Protein AF-0000000083735424 (afdb_homodimer)

Structure (mmCIF, N/CA/C/O backbone):
data_AF-0000000083735424-model_v1
#
loop_
_entity.id
_entity.type
_entity.pdbx_description
1 polymer 'Uncharacterized protein'
#
loop_
_atom_site.group_PDB
_atom_site.id
_atom_site.type_symbol
_atom_site.label_atom_id
_atom_site.label_alt_id
_atom_site.label_comp_id
_atom_site.label_asym_id
_atom_site.label_entity_id
_atom_site.label_seq_id
_atom_site.pdbx_PDB_ins_code
_atom_site.Cartn_x
_atom_site.Cartn_y
_atom_site.Cartn_z
_atom_site.occupancy
_atom_site.B_iso_or_equiv
_atom_site.auth_seq_id
_atom_site.auth_comp_id
_atom_site.auth_asym_id
_atom_site.auth_atom_id
_atom_site.pdbx_PDB_model_num
ATOM 1 N N . MET A 1 1 ? 23.219 -10.977 -14.602 1 50.59 1 MET A N 1
ATOM 2 C CA . MET A 1 1 ? 22.703 -10.836 -15.961 1 50.59 1 MET A CA 1
ATOM 3 C C . MET A 1 1 ? 21.969 -12.094 -16.391 1 50.59 1 MET A C 1
ATOM 5 O O . MET A 1 1 ? 20.844 -12.016 -16.891 1 50.59 1 MET A O 1
ATOM 9 N N . LYS A 1 2 ? 22.5 -13.242 -16.141 1 65.31 2 LYS A N 1
ATOM 10 C CA . LYS A 1 2 ? 21.891 -14.516 -16.5 1 65.31 2 LYS A CA 1
ATOM 11 C C . LYS A 1 2 ? 20.641 -14.773 -15.672 1 65.31 2 LYS A C 1
ATOM 13 O O . LYS A 1 2 ? 19.672 -15.352 -16.172 1 65.31 2 LYS A O 1
ATOM 18 N N . ALA A 1 3 ? 20.656 -14.148 -14.602 1 74.62 3 ALA A N 1
ATOM 19 C CA . ALA A 1 3 ? 19.578 -14.43 -13.656 1 74.62 3 ALA A CA 1
ATOM 20 C C . ALA A 1 3 ? 18.281 -13.758 -14.078 1 74.62 3 ALA A C 1
ATOM 22 O O . ALA A 1 3 ? 17.188 -14.156 -13.648 1 74.62 3 ALA A O 1
ATOM 23 N N . LEU A 1 4 ? 18.422 -12.773 -15.078 1 78.56 4 LEU A N 1
ATOM 24 C CA . LEU A 1 4 ? 17.25 -12.039 -15.539 1 78.56 4 LEU A CA 1
ATOM 25 C C . LEU A 1 4 ? 16.812 -12.516 -16.922 1 78.56 4 LEU A C 1
ATOM 27 O O . LEU A 1 4 ? 15.945 -11.898 -17.547 1 78.56 4 LEU A O 1
ATOM 31 N N . ALA A 1 5 ? 17.391 -13.531 -17.328 1 82.31 5 ALA A N 1
ATOM 32 C CA . ALA A 1 5 ? 17.172 -13.977 -18.703 1 82.31 5 ALA A CA 1
ATOM 33 C C . ALA A 1 5 ? 15.703 -14.359 -18.922 1 82.31 5 ALA A C 1
ATOM 35 O O . ALA A 1 5 ? 15.172 -14.211 -20.016 1 82.31 5 ALA A O 1
ATOM 36 N N . ASN A 1 6 ? 14.906 -14.586 -18.016 1 87.12 6 ASN A N 1
ATOM 37 C CA . ASN A 1 6 ? 13.531 -15.055 -18.188 1 87.12 6 ASN A CA 1
ATOM 38 C C . ASN A 1 6 ? 12.523 -14.055 -17.641 1 87.12 6 ASN A C 1
ATOM 40 O O . ASN A 1 6 ? 11.336 -14.359 -17.531 1 87.12 6 ASN A O 1
ATOM 44 N N . VAL A 1 7 ? 13.078 -12.781 -17.422 1 90.56 7 VAL A N 1
ATOM 45 C CA . VAL A 1 7 ? 12.172 -11.75 -16.922 1 90.56 7 VAL A CA 1
ATOM 46 C C . VAL A 1 7 ? 11.398 -11.141 -18.078 1 90.56 7 VAL A C 1
ATOM 48 O O . VAL A 1 7 ? 11.969 -10.859 -19.141 1 90.56 7 VAL A O 1
ATOM 51 N N . SER A 1 8 ? 10.117 -11.008 -17.969 1 90.88 8 SER A N 1
ATOM 52 C CA . SER A 1 8 ? 9.32 -10.391 -19.016 1 90.88 8 SER A CA 1
ATOM 53 C C . SER A 1 8 ? 9.664 -8.914 -19.188 1 90.88 8 SER A C 1
ATOM 55 O O . SER A 1 8 ? 10.055 -8.258 -18.219 1 90.88 8 SER A O 1
ATOM 57 N N . LYS A 1 9 ? 9.492 -8.414 -20.391 1 93.75 9 LYS A N 1
ATOM 58 C CA . LYS A 1 9 ? 9.711 -6.992 -20.656 1 93.75 9 LYS A CA 1
ATOM 59 C C . LYS A 1 9 ? 8.797 -6.125 -19.781 1 93.75 9 LYS A C 1
ATOM 61 O O . LYS A 1 9 ? 9.227 -5.094 -19.266 1 93.75 9 LYS A O 1
ATOM 66 N N . SER A 1 10 ? 7.582 -6.508 -19.656 1 94.12 10 SER A N 1
ATOM 67 C CA . SER A 1 10 ? 6.629 -5.746 -18.859 1 94.12 10 SER A CA 1
ATOM 68 C C . SER A 1 10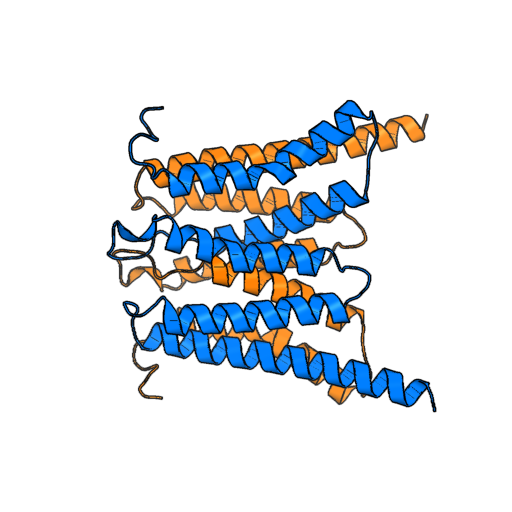 ? 7.086 -5.641 -17.406 1 94.12 10 SER A C 1
ATOM 70 O O . SER A 1 10 ? 7.008 -4.566 -16.812 1 94.12 10 SER A O 1
ATOM 72 N N . ALA A 1 11 ? 7.582 -6.727 -16.875 1 93.44 11 ALA A N 1
ATOM 73 C CA . ALA A 1 11 ? 8.07 -6.719 -15.492 1 93.44 11 ALA A CA 1
ATOM 74 C C . ALA A 1 11 ? 9.289 -5.809 -15.352 1 93.44 11 ALA A C 1
ATOM 76 O O . ALA A 1 11 ? 9.391 -5.055 -14.383 1 93.44 11 ALA A O 1
ATOM 77 N N . LEU A 1 12 ? 10.172 -5.871 -16.344 1 95 12 LEU A N 1
ATOM 78 C CA . LEU A 1 12 ? 11.375 -5.047 -16.312 1 95 12 LEU A CA 1
ATOM 79 C C . LEU A 1 12 ? 11.023 -3.564 -16.406 1 95 12 LEU A C 1
ATOM 81 O O . LEU A 1 12 ? 11.461 -2.76 -15.594 1 95 12 LEU A O 1
ATOM 85 N N . TYR A 1 13 ? 10.195 -3.203 -17.328 1 96.06 13 TYR A N 1
ATOM 86 C CA . TYR A 1 13 ? 9.875 -1.805 -17.578 1 96.06 13 TYR A CA 1
ATOM 87 C C . TYR A 1 13 ? 9.062 -1.216 -16.422 1 96.06 13 TYR A C 1
ATOM 89 O O . TYR A 1 13 ? 9.344 -0.106 -15.969 1 96.06 13 TYR A O 1
ATOM 97 N N . LEU A 1 14 ? 8.109 -1.916 -16 1 96 14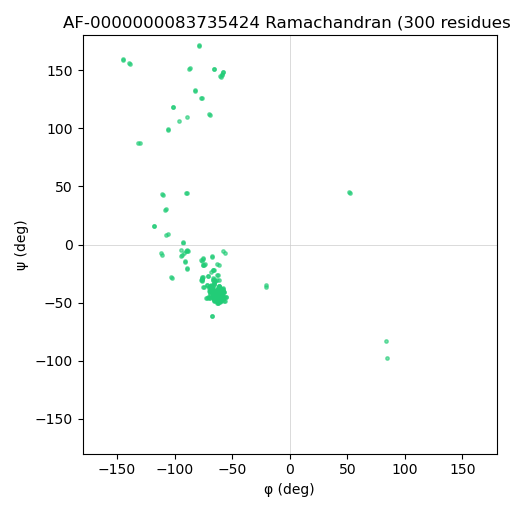 LEU A N 1
ATOM 98 C CA . LEU A 1 14 ? 7.277 -1.4 -14.914 1 96 14 LEU A CA 1
ATOM 99 C C . LEU A 1 14 ? 8.055 -1.364 -13.602 1 96 14 LEU A C 1
ATOM 101 O O . LEU A 1 14 ? 7.926 -0.414 -12.828 1 96 14 LEU A O 1
ATOM 105 N N . GLY A 1 15 ? 8.867 -2.367 -13.32 1 96.56 15 GLY A N 1
ATOM 106 C CA . GLY A 1 15 ? 9.703 -2.387 -12.133 1 96.56 15 GLY A CA 1
ATOM 107 C C . GLY A 1 15 ? 10.672 -1.222 -12.062 1 96.56 15 GLY A C 1
ATOM 108 O O . GLY A 1 15 ? 10.711 -0.494 -11.07 1 96.56 15 GLY A O 1
ATOM 109 N N . PHE A 1 16 ? 11.344 -0.989 -13.125 1 97.19 16 PHE A N 1
ATOM 110 C CA . PHE A 1 16 ? 12.375 0.043 -13.133 1 97.19 16 PHE A CA 1
ATOM 111 C C . PHE A 1 16 ? 11.75 1.432 -13.203 1 97.19 16 PHE A C 1
ATOM 113 O O . PHE A 1 16 ? 12.289 2.389 -12.641 1 97.19 16 PHE A O 1
ATOM 120 N N . SER A 1 17 ? 10.555 1.502 -13.891 1 97.88 17 SER A N 1
ATOM 121 C CA . SER A 1 17 ? 9.844 2.779 -13.875 1 97.88 17 SER A CA 1
ATOM 122 C C . SER A 1 17 ? 9.383 3.143 -12.469 1 97.88 17 SER A C 1
ATOM 124 O O . SER A 1 17 ? 9.289 4.324 -12.125 1 97.88 17 SER A O 1
ATOM 126 N N . GLY A 1 18 ? 9.102 2.115 -11.711 1 97.94 18 GLY A N 1
ATOM 127 C CA . GLY A 1 18 ? 8.68 2.332 -10.336 1 97.94 18 GLY A CA 1
ATOM 128 C C . GLY A 1 18 ? 9.781 2.895 -9.453 1 97.94 18 GLY A C 1
ATOM 129 O O . GLY A 1 18 ? 9.508 3.387 -8.352 1 97.94 18 GLY A O 1
ATOM 130 N N . LEU A 1 19 ? 11.016 2.928 -9.922 1 98.62 19 LEU A N 1
ATOM 131 C CA . LEU A 1 19 ? 12.148 3.41 -9.141 1 98.62 19 LEU A CA 1
ATOM 132 C C . LEU A 1 19 ? 12.344 4.91 -9.328 1 98.62 19 LEU A C 1
ATOM 134 O O . LEU A 1 19 ? 13.117 5.539 -8.609 1 98.62 19 LEU A O 1
ATOM 138 N N . LEU A 1 20 ? 11.586 5.504 -10.195 1 98.56 20 LEU A N 1
ATOM 139 C CA . LEU A 1 20 ? 11.82 6.898 -10.555 1 98.56 20 LEU A CA 1
ATOM 140 C C . LEU A 1 20 ? 11.641 7.809 -9.344 1 98.56 20 LEU A C 1
ATOM 142 O O . LEU A 1 20 ? 12.516 8.625 -9.039 1 98.56 20 LEU A O 1
ATOM 146 N N . PRO A 1 21 ? 10.586 7.703 -8.609 1 98.5 21 PRO A N 1
ATOM 147 C CA . PRO A 1 21 ? 10.461 8.57 -7.434 1 98.5 21 PRO A CA 1
ATOM 148 C C . PRO A 1 21 ? 11.555 8.32 -6.395 1 98.5 21 PRO A C 1
ATOM 150 O O . PRO A 1 21 ? 11.992 9.258 -5.719 1 98.5 21 PRO A O 1
ATOM 153 N N . PHE A 1 22 ? 11.992 7.121 -6.363 1 98.88 22 PHE A N 1
ATOM 154 C CA . PHE A 1 22 ? 13.023 6.781 -5.387 1 98.88 22 PHE A CA 1
ATOM 155 C C . PHE A 1 22 ? 14.367 7.375 -5.789 1 98.88 22 PHE A C 1
ATOM 157 O O . PHE A 1 22 ? 15.047 7.996 -4.969 1 98.88 22 PHE A O 1
ATOM 164 N N . LEU A 1 23 ? 14.719 7.254 -6.938 1 98.69 23 LEU A N 1
ATOM 165 C CA . LEU A 1 23 ? 16 7.766 -7.402 1 98.69 23 LEU A CA 1
ATOM 166 C C . LEU A 1 23 ? 15.961 9.281 -7.543 1 98.69 23 LEU A C 1
ATOM 168 O O . LEU A 1 23 ? 16.953 9.961 -7.254 1 98.69 23 LEU A O 1
ATOM 172 N N . GLY A 1 24 ? 14.836 9.789 -7.965 1 98.75 24 GLY A N 1
ATOM 173 C CA . GLY A 1 24 ? 14.703 11.219 -8.195 1 98.75 24 GLY A CA 1
ATOM 174 C C . GLY A 1 24 ? 14.805 12.039 -6.926 1 98.75 24 GLY A C 1
ATOM 175 O O . GLY A 1 24 ? 15.305 13.164 -6.945 1 98.75 24 GLY A O 1
ATOM 176 N N . THR A 1 25 ? 14.367 11.539 -5.848 1 98.81 25 THR A N 1
ATOM 177 C CA . THR A 1 25 ? 14.258 12.297 -4.605 1 98.81 25 THR A CA 1
ATOM 178 C C . THR A 1 25 ? 15.648 12.664 -4.074 1 98.81 25 THR A C 1
ATOM 180 O O . THR A 1 25 ? 15.984 13.844 -3.959 1 98.81 25 THR A O 1
ATOM 183 N N . PRO A 1 26 ? 16.531 11.734 -3.738 1 98.69 26 PRO A N 1
ATOM 184 C CA . PRO A 1 26 ? 17.844 12.148 -3.24 1 98.69 26 PRO A CA 1
ATOM 185 C C . PRO A 1 26 ? 18.688 12.844 -4.305 1 98.69 26 PRO A C 1
ATOM 187 O O . PRO A 1 26 ? 19.5 13.703 -3.982 1 98.69 26 PRO A O 1
ATOM 190 N N . LEU A 1 27 ? 18.5 12.461 -5.594 1 98.69 27 LEU A N 1
ATOM 191 C CA . LEU A 1 27 ? 19.234 13.141 -6.66 1 98.69 27 LEU A CA 1
ATOM 192 C C . LEU A 1 27 ? 18.875 14.625 -6.703 1 98.69 27 LEU A C 1
ATOM 194 O O . LEU A 1 27 ? 19.766 15.477 -6.77 1 98.69 27 LEU A O 1
ATOM 198 N N . LEU A 1 28 ? 17.594 14.938 -6.676 1 98.56 28 LEU A N 1
ATOM 199 C CA . LEU A 1 28 ? 17.141 16.328 -6.676 1 98.56 28 LEU A CA 1
ATOM 200 C C . LEU A 1 28 ? 17.734 17.078 -5.492 1 98.56 28 LEU A C 1
ATOM 202 O O . LEU A 1 28 ? 18.234 18.188 -5.652 1 98.56 28 LEU A O 1
ATOM 206 N N . MET A 1 29 ? 17.625 16.469 -4.336 1 98.31 29 MET A N 1
ATOM 207 C CA . MET A 1 29 ? 18.109 17.141 -3.133 1 98.31 29 MET A CA 1
ATOM 208 C C . MET A 1 29 ? 19.625 17.328 -3.176 1 98.31 29 MET A C 1
ATOM 210 O O . MET A 1 29 ? 20.141 18.328 -2.691 1 98.31 29 MET A O 1
ATOM 214 N N . SER A 1 30 ? 20.328 16.375 -3.752 1 97.38 30 SER A N 1
ATOM 215 C CA . SER A 1 30 ? 21.781 16.484 -3.887 1 97.38 30 SER A CA 1
ATOM 216 C C . SER A 1 30 ? 22.156 17.594 -4.859 1 97.38 30 SER A C 1
ATOM 218 O O . SER A 1 30 ? 23.062 18.391 -4.586 1 97.38 30 SER A O 1
ATOM 220 N N . VAL A 1 31 ? 21.438 17.688 -5.941 1 97.88 31 VAL A N 1
ATOM 221 C CA . VAL A 1 31 ? 21.734 18.672 -6.98 1 97.88 31 VAL A CA 1
ATOM 222 C C . VAL A 1 31 ? 21.406 20.078 -6.473 1 97.88 31 VAL A C 1
ATOM 224 O O . VAL A 1 31 ? 22.156 21.031 -6.738 1 97.88 31 VAL A O 1
ATOM 227 N N . THR A 1 32 ? 20.375 20.219 -5.715 1 97.12 32 THR A N 1
ATOM 228 C CA . THR A 1 32 ? 19.984 21.531 -5.199 1 97.12 32 THR A CA 1
ATOM 229 C C . THR A 1 32 ? 20.672 21.812 -3.871 1 97.12 32 THR A C 1
ATOM 231 O O . THR A 1 32 ? 20.516 22.906 -3.314 1 97.12 32 THR A O 1
ATOM 234 N N . GLN A 1 33 ? 21.391 20.891 -3.355 1 95.62 33 GLN A N 1
ATOM 235 C CA . GLN A 1 33 ? 22.094 21.016 -2.09 1 95.62 33 GLN A CA 1
ATOM 236 C C . GLN A 1 33 ? 21.172 21.484 -0.978 1 95.62 33 GLN A C 1
ATOM 238 O O . GLN A 1 33 ? 21.484 22.422 -0.247 1 95.62 33 GLN A O 1
ATOM 243 N N . SER A 1 34 ? 19.953 20.859 -0.931 1 96 34 SER A N 1
ATOM 244 C CA . SER A 1 34 ? 18.922 21.188 0.058 1 96 34 SER A CA 1
ATOM 245 C C . SER A 1 34 ? 18.141 19.938 0.461 1 96 34 SER A C 1
ATOM 247 O O . SER A 1 34 ? 18.203 18.906 -0.218 1 96 34 SER A O 1
ATOM 249 N N . TYR A 1 35 ? 17.531 20.078 1.621 1 96.62 35 TYR A N 1
ATOM 250 C CA . TYR A 1 35 ? 16.562 19.078 2.033 1 96.62 35 TYR A CA 1
ATOM 251 C C . TYR A 1 35 ? 15.141 19.578 1.811 1 96.62 35 TYR A C 1
A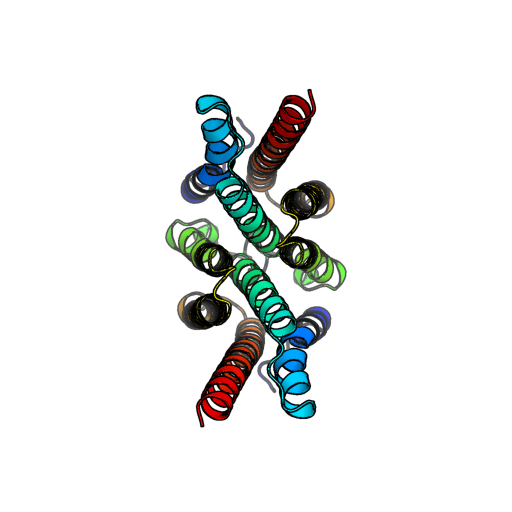TOM 253 O O . TYR A 1 35 ? 14.75 20.609 2.348 1 96.62 35 TYR A O 1
ATOM 261 N N . LEU A 1 36 ? 14.383 18.984 1.033 1 97.69 36 LEU A N 1
ATOM 262 C CA . LEU A 1 36 ? 13.016 19.344 0.679 1 97.69 36 LEU A CA 1
ATOM 263 C C . LEU A 1 36 ? 12.016 18.422 1.354 1 97.69 36 LEU A C 1
ATOM 265 O O . LEU A 1 36 ? 11.719 17.344 0.84 1 97.69 36 LEU A O 1
ATOM 269 N N . PRO A 1 37 ? 11.414 18.812 2.441 1 97 37 PRO A N 1
ATOM 270 C CA . PRO A 1 37 ? 10.547 17.938 3.23 1 97 37 PRO A CA 1
ATOM 271 C C . PRO A 1 37 ? 9.375 17.391 2.426 1 97 37 PRO A C 1
ATOM 273 O O . PRO A 1 37 ? 8.961 16.25 2.625 1 97 37 PRO A O 1
ATOM 276 N N . GLU A 1 38 ? 8.812 18.188 1.562 1 97.38 38 GLU A N 1
ATOM 277 C CA . GLU A 1 38 ? 7.668 17.75 0.771 1 97.38 38 GLU A CA 1
ATOM 278 C C . GLU A 1 38 ? 8.055 16.625 -0.182 1 97.38 38 GLU A C 1
ATOM 280 O O . GLU A 1 38 ? 7.266 15.711 -0.419 1 97.38 38 GLU A O 1
ATOM 285 N N . VAL A 1 39 ? 9.195 16.75 -0.744 1 98.38 39 VAL A N 1
ATOM 286 C CA . VAL A 1 39 ? 9.688 15.719 -1.653 1 98.38 39 VAL A CA 1
ATOM 287 C C . VAL A 1 39 ? 10.016 14.453 -0.871 1 98.38 39 VAL A C 1
ATOM 289 O O . VAL A 1 39 ? 9.711 13.344 -1.316 1 98.38 39 VAL A O 1
ATOM 292 N N . ALA A 1 40 ? 10.633 14.617 0.293 1 98.5 40 ALA A N 1
ATOM 293 C CA . ALA A 1 40 ? 10.914 13.484 1.172 1 98.5 40 ALA A CA 1
ATOM 294 C C . ALA A 1 40 ? 9.625 12.781 1.594 1 98.5 40 ALA A C 1
ATOM 296 O O . ALA A 1 40 ? 9.562 11.555 1.633 1 98.5 40 ALA A O 1
ATOM 297 N N . TYR A 1 41 ? 8.664 13.57 1.866 1 98.62 41 TYR A N 1
ATOM 298 C CA . TYR A 1 41 ? 7.367 13.016 2.234 1 98.62 41 TYR A CA 1
ATOM 299 C C . TYR A 1 41 ? 6.777 12.203 1.09 1 98.62 41 TYR A C 1
ATOM 301 O O . TYR A 1 41 ? 6.297 11.086 1.298 1 98.62 41 TYR A O 1
ATOM 309 N N . ALA A 1 42 ? 6.797 12.781 -0.08 1 98.75 42 ALA A N 1
ATOM 310 C CA . ALA A 1 42 ? 6.273 12.086 -1.257 1 98.75 42 ALA A CA 1
ATOM 311 C C . ALA A 1 42 ? 6.988 10.758 -1.473 1 98.75 42 ALA A C 1
ATOM 313 O O . ALA A 1 42 ? 6.363 9.758 -1.837 1 98.75 42 ALA A O 1
ATOM 314 N N . GLN A 1 43 ? 8.289 10.758 -1.275 1 98.88 43 GLN A N 1
ATOM 315 C CA . GLN A 1 43 ? 9.055 9.516 -1.396 1 98.88 43 GLN A CA 1
ATOM 316 C C . GLN A 1 43 ? 8.641 8.516 -0.327 1 98.88 43 GLN A C 1
ATOM 318 O O . GLN A 1 43 ? 8.484 7.324 -0.613 1 98.88 43 GLN A O 1
ATOM 323 N N . MET A 1 44 ? 8.523 8.984 0.898 1 98.81 44 MET A N 1
ATOM 324 C CA . MET A 1 44 ? 8.18 8.109 2.02 1 98.81 44 MET A CA 1
ATOM 325 C C . MET A 1 44 ? 6.828 7.441 1.797 1 98.81 44 MET A C 1
ATOM 327 O O . MET A 1 44 ? 6.699 6.227 1.958 1 98.81 44 MET A O 1
ATOM 331 N N . VAL A 1 45 ? 5.824 8.18 1.385 1 98.88 45 VAL A N 1
ATOM 332 C CA . VAL A 1 45 ? 4.496 7.594 1.239 1 98.88 45 VAL A CA 1
ATOM 333 C C . VAL A 1 45 ? 4.441 6.742 -0.027 1 98.88 45 VAL A C 1
ATOM 335 O O . VAL A 1 45 ? 3.707 5.754 -0.086 1 98.88 45 VAL A O 1
ATOM 338 N N . TYR A 1 46 ? 5.234 7.098 -1.055 1 98.94 46 TYR A N 1
ATOM 339 C CA . TYR A 1 46 ? 5.414 6.191 -2.184 1 98.94 46 TYR A CA 1
ATOM 340 C C . TYR A 1 46 ? 6.027 4.871 -1.733 1 98.94 46 TYR A C 1
ATOM 342 O O . TYR A 1 46 ? 5.566 3.797 -2.125 1 98.94 46 TYR A O 1
ATOM 350 N N . GLY A 1 47 ? 7.062 4.98 -0.922 1 98.88 47 GLY A N 1
ATOM 351 C CA . GLY A 1 47 ? 7.68 3.791 -0.355 1 98.88 47 GLY A CA 1
ATOM 352 C C . GLY A 1 47 ? 6.711 2.938 0.443 1 98.88 47 GLY A C 1
ATOM 353 O O . GLY A 1 47 ? 6.754 1.708 0.372 1 98.88 47 GLY A O 1
ATOM 354 N N . ALA A 1 48 ? 5.844 3.574 1.217 1 98.94 48 ALA A N 1
ATOM 355 C CA . ALA A 1 48 ? 4.828 2.844 1.968 1 98.94 48 ALA A CA 1
ATOM 356 C C . ALA A 1 48 ? 3.867 2.121 1.028 1 98.94 48 ALA A C 1
ATOM 358 O O . ALA A 1 48 ? 3.475 0.98 1.287 1 98.94 48 ALA A O 1
ATOM 359 N N . SER A 1 49 ? 3.49 2.775 -0.075 1 98.88 49 SER A N 1
ATOM 360 C CA . SER A 1 49 ? 2.621 2.152 -1.068 1 98.88 49 SER A CA 1
ATOM 361 C C . SER A 1 49 ? 3.289 0.934 -1.698 1 98.88 49 SER A C 1
ATOM 363 O O . SER A 1 49 ? 2.66 -0.116 -1.849 1 98.88 49 SER A O 1
ATOM 365 N N . ILE A 1 50 ? 4.559 1.06 -2.016 1 98.69 50 ILE A N 1
ATOM 366 C CA . ILE A 1 50 ? 5.312 -0.041 -2.609 1 98.69 50 ILE A CA 1
ATOM 367 C C . ILE A 1 50 ? 5.445 -1.178 -1.599 1 98.69 50 ILE A C 1
ATOM 369 O O . ILE A 1 50 ? 5.312 -2.352 -1.954 1 98.69 50 ILE A O 1
ATOM 373 N N . LEU A 1 51 ? 5.785 -0.802 -0.368 1 98.62 51 LEU A N 1
ATOM 374 C CA . LEU A 1 51 ? 5.926 -1.799 0.688 1 98.62 51 LEU A CA 1
ATOM 375 C C . LEU A 1 51 ? 4.652 -2.629 0.826 1 98.62 51 LEU A C 1
ATOM 377 O O . LEU A 1 51 ? 4.715 -3.855 0.919 1 98.62 51 LEU A O 1
ATOM 381 N N . SER A 1 52 ? 3.465 -1.982 0.821 1 98.81 52 SER A N 1
ATOM 382 C CA . SER A 1 52 ? 2.193 -2.693 0.909 1 98.81 52 SER A CA 1
ATOM 383 C C . SER A 1 52 ? 1.956 -3.555 -0.327 1 98.81 52 SER A C 1
ATOM 385 O O . SER A 1 52 ? 1.524 -4.703 -0.215 1 98.81 52 SER A O 1
ATOM 387 N N . PHE A 1 53 ? 2.266 -3.066 -1.486 1 97.88 53 PHE A N 1
ATOM 388 C CA . PHE A 1 53 ? 2.146 -3.791 -2.746 1 97.88 53 PHE A CA 1
ATOM 389 C C . PHE A 1 53 ? 3 -5.055 -2.729 1 97.88 53 PHE A C 1
ATOM 391 O O . PHE A 1 53 ? 2.545 -6.125 -3.135 1 97.88 53 PHE A O 1
ATOM 398 N N . LEU A 1 54 ? 4.223 -4.91 -2.229 1 95 54 LEU A N 1
ATOM 399 C CA . LEU A 1 54 ? 5.148 -6.035 -2.15 1 95 54 LEU A CA 1
ATOM 400 C C . LEU A 1 54 ? 4.582 -7.141 -1.267 1 95 54 LEU A C 1
ATOM 402 O O . LEU A 1 54 ? 4.781 -8.328 -1.544 1 95 54 LEU A O 1
ATOM 406 N N . GLY A 1 55 ? 3.932 -6.789 -0.25 1 93.75 55 GLY A N 1
ATOM 407 C CA . GLY A 1 55 ? 3.33 -7.77 0.64 1 93.75 55 GLY A CA 1
ATOM 408 C C . GLY A 1 55 ? 2.283 -8.633 -0.042 1 93.75 55 GLY A C 1
ATOM 409 O O . GLY A 1 55 ? 2.158 -9.82 0.258 1 93.75 55 GLY A O 1
ATOM 410 N N . GLY A 1 56 ? 1.558 -8.023 -0.934 1 91.88 56 GLY A N 1
ATOM 411 C CA . GLY A 1 56 ? 0.493 -8.742 -1.619 1 91.88 56 GLY A CA 1
ATOM 412 C C . GLY A 1 56 ? 0.957 -9.43 -2.889 1 91.88 56 GLY A C 1
ATOM 413 O O . GLY A 1 56 ? 0.33 -10.383 -3.348 1 91.88 56 GLY A O 1
ATOM 414 N N . PHE A 1 57 ? 2.012 -8.977 -3.4 1 89.38 57 PHE A N 1
ATOM 415 C CA . PHE A 1 57 ? 2.377 -9.391 -4.75 1 89.38 57 PHE A CA 1
ATOM 416 C C . PHE A 1 57 ? 2.947 -10.805 -4.75 1 89.38 57 PHE A C 1
ATOM 418 O O . PHE A 1 57 ? 3.852 -11.109 -3.969 1 89.38 57 PHE A O 1
ATOM 425 N N . ALA A 1 58 ? 2.34 -11.664 -5.59 1 83.31 58 ALA A N 1
ATOM 426 C CA . ALA A 1 58 ? 2.807 -13.016 -5.863 1 83.31 58 ALA A CA 1
ATOM 427 C C . ALA A 1 58 ? 2.668 -13.359 -7.344 1 83.31 58 ALA A C 1
ATOM 429 O O . ALA A 1 58 ? 1.896 -12.727 -8.062 1 83.31 58 ALA A O 1
ATOM 430 N N . LEU A 1 59 ? 3.502 -14.305 -7.699 1 77.75 59 LEU A N 1
ATOM 431 C CA . LEU A 1 59 ? 3.314 -14.82 -9.055 1 77.75 59 LEU A CA 1
ATOM 432 C C . LEU A 1 59 ? 2.023 -15.625 -9.156 1 77.75 59 LEU A C 1
ATOM 434 O O . LEU A 1 59 ? 1.877 -16.656 -8.492 1 77.75 59 LEU A O 1
ATOM 438 N N . PRO A 1 60 ? 1.092 -15.062 -9.906 1 71.94 60 PRO A N 1
ATOM 439 C CA . PRO A 1 60 ? -0.207 -15.734 -9.945 1 71.94 60 PRO A CA 1
ATOM 440 C C . PRO A 1 60 ? -0.114 -17.156 -10.492 1 71.94 60 PRO A C 1
ATOM 442 O O . PRO A 1 60 ? 0.784 -17.469 -11.281 1 71.94 60 PRO A O 1
ATOM 445 N N . GLU A 1 61 ? -0.952 -18.094 -9.961 1 63.75 61 GLU A N 1
ATOM 446 C CA . GLU A 1 61 ? -1.076 -19.469 -10.414 1 63.75 61 GLU A CA 1
ATOM 447 C C . GLU A 1 61 ? -1.478 -19.531 -11.891 1 63.75 61 GLU A C 1
ATOM 449 O O . GLU A 1 61 ? -2.369 -18.812 -12.328 1 63.75 61 GLU A O 1
ATOM 454 N N . GLY A 1 62 ? -0.886 -20.703 -12.633 1 56.47 62 GLY A N 1
ATOM 455 C CA . GLY A 1 62 ? -1.289 -21.078 -13.977 1 56.47 62 GLY A CA 1
ATOM 456 C C . GLY A 1 62 ? -0.575 -20.297 -15.055 1 56.47 62 GLY A C 1
ATOM 457 O O . GLY A 1 62 ? 0.008 -20.891 -15.977 1 56.47 62 GLY A O 1
ATOM 458 N N . SER A 1 63 ? -0.875 -19.016 -15.57 1 49.94 63 SER A N 1
ATOM 459 C CA . SER A 1 63 ? -0.719 -18.5 -16.922 1 4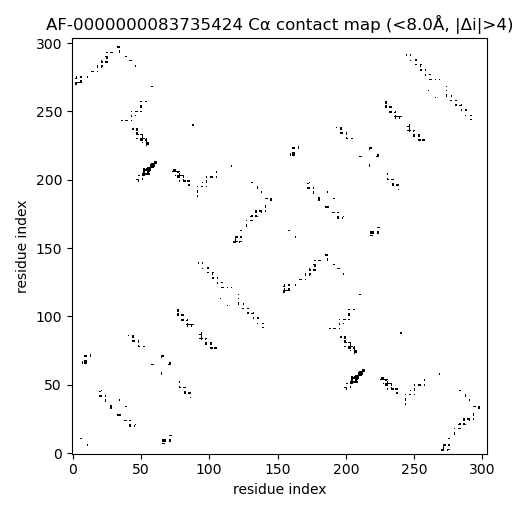9.94 63 SER A CA 1
ATOM 460 C C . SER A 1 63 ? 0.592 -17.734 -17.078 1 49.94 63 SER A C 1
ATOM 462 O O . SER A 1 63 ? 0.944 -16.922 -16.219 1 49.94 63 SER A O 1
ATOM 464 N N . PRO A 1 64 ? 1.643 -18.266 -17.766 1 50.09 64 PRO A N 1
ATOM 465 C CA . PRO A 1 64 ? 2.697 -17.391 -18.281 1 50.09 64 PRO A CA 1
ATOM 466 C C . PRO A 1 64 ? 2.238 -15.938 -18.422 1 50.09 64 PRO A C 1
ATOM 468 O O . PRO A 1 64 ? 3.062 -15.023 -18.406 1 50.09 64 PRO A O 1
ATOM 471 N N . ALA A 1 65 ? 0.924 -15.922 -18.828 1 50.88 65 ALA A N 1
ATOM 472 C CA . ALA A 1 65 ? 0.16 -14.75 -19.25 1 50.88 65 ALA A CA 1
ATOM 473 C C . ALA A 1 65 ? 0.136 -13.695 -18.141 1 50.88 65 ALA A C 1
ATOM 475 O O . ALA A 1 65 ? -0.116 -12.516 -18.422 1 50.88 65 ALA A O 1
ATOM 476 N N . HIS A 1 66 ? 0.73 -14.055 -16.875 1 60.66 66 HIS A N 1
ATOM 477 C CA . HIS A 1 66 ? 0.375 -13.141 -15.789 1 60.66 66 HIS A CA 1
ATOM 478 C C . HIS A 1 66 ? 1.394 -12.016 -15.656 1 60.66 66 HIS A C 1
ATOM 480 O O . HIS A 1 66 ? 1.115 -10.992 -15.039 1 60.66 66 HIS A O 1
ATOM 486 N N . THR A 1 67 ? 2.492 -12.203 -16.484 1 77.94 67 THR A N 1
ATOM 487 C CA . THR A 1 67 ? 3.383 -11.047 -16.453 1 77.94 67 THR A CA 1
ATOM 488 C C . THR A 1 67 ? 3.312 -10.273 -17.766 1 77.94 67 THR A C 1
ATOM 490 O O . THR A 1 67 ? 4.316 -9.727 -18.234 1 77.94 67 THR A O 1
ATOM 493 N N . ASP A 1 68 ? 2.078 -10.414 -18.312 1 84.44 68 ASP A N 1
ATOM 494 C CA . ASP A 1 68 ? 1.938 -9.609 -19.516 1 84.44 68 ASP A CA 1
ATOM 495 C C . ASP A 1 68 ? 1.687 -8.141 -19.172 1 84.44 68 ASP A C 1
ATOM 497 O O . ASP A 1 68 ? 1.504 -7.801 -18 1 84.44 68 ASP A O 1
ATOM 501 N N . TRP A 1 69 ? 1.732 -7.324 -20.234 1 90.5 69 TRP A N 1
ATOM 502 C CA . TRP A 1 69 ? 1.648 -5.875 -20.078 1 90.5 69 TRP A CA 1
ATOM 503 C C . TRP A 1 69 ? 0.327 -5.469 -19.438 1 90.5 69 TRP A C 1
ATOM 505 O O . TRP A 1 69 ? 0.302 -4.641 -18.531 1 90.5 69 TRP A O 1
ATOM 515 N N . MET A 1 70 ? -0.76 -6.043 -19.875 1 87.69 70 MET A N 1
ATOM 516 C CA . MET A 1 70 ? -2.084 -5.656 -19.406 1 87.69 70 MET A CA 1
ATOM 517 C C . MET A 1 70 ? -2.246 -5.984 -17.922 1 87.69 70 MET A C 1
ATOM 519 O O . MET A 1 70 ? -2.676 -5.137 -17.141 1 87.69 70 MET A O 1
ATOM 523 N N . ASN A 1 71 ? -1.844 -7.117 -17.5 1 86.25 71 ASN A N 1
ATOM 524 C CA . ASN A 1 71 ? -2.008 -7.555 -16.109 1 86.25 71 ASN A CA 1
ATOM 525 C C . ASN A 1 71 ? -1.096 -6.781 -15.164 1 86.25 71 ASN A C 1
ATOM 527 O O . ASN A 1 71 ? -1.535 -6.324 -14.109 1 86.25 71 ASN A O 1
ATOM 531 N N . LEU A 1 72 ? 0.118 -6.641 -15.555 1 90.75 72 LEU A N 1
ATOM 532 C CA . LEU A 1 72 ? 1.063 -5.953 -14.68 1 90.75 72 LEU A CA 1
ATOM 533 C C . LEU A 1 72 ? 0.733 -4.465 -14.578 1 90.75 72 LEU A C 1
ATOM 535 O O . LEU A 1 72 ? 0.826 -3.875 -13.5 1 90.75 72 LEU A O 1
ATOM 539 N N . SER A 1 73 ? 0.369 -3.916 -15.664 1 93.56 73 SER A N 1
ATOM 540 C CA . SER A 1 73 ? -0.016 -2.508 -15.625 1 93.56 73 SER A CA 1
ATOM 541 C C . SER A 1 73 ? -1.244 -2.295 -14.75 1 93.56 73 SER A C 1
ATOM 543 O O . SER A 1 73 ? -1.288 -1.354 -13.953 1 93.56 73 SER A O 1
ATOM 545 N N . ASN A 1 74 ? -2.221 -3.145 -14.844 1 91.75 74 ASN A N 1
ATOM 546 C CA . ASN A 1 74 ? -3.43 -3.035 -14.031 1 91.75 74 ASN A CA 1
ATOM 547 C C . ASN A 1 74 ? -3.135 -3.248 -12.547 1 91.75 74 ASN A C 1
ATOM 549 O O . ASN A 1 74 ? -3.785 -2.652 -11.688 1 91.75 74 ASN A O 1
ATOM 553 N N . SER A 1 75 ? -2.133 -4.039 -12.273 1 93.06 75 SER A N 1
ATOM 554 C CA . SER A 1 75 ? -1.809 -4.355 -10.891 1 93.06 75 SER A CA 1
ATOM 555 C C . SER A 1 75 ? -1.22 -3.143 -10.172 1 93.06 75 SER A C 1
ATOM 557 O O . SER A 1 75 ? -1.374 -3 -8.953 1 93.06 75 SER A O 1
ATOM 559 N N . VAL A 1 76 ? -0.592 -2.242 -10.922 1 96.25 76 VAL A N 1
ATOM 560 C CA . VAL A 1 76 ? 0.1 -1.141 -10.258 1 96.25 76 VAL A CA 1
ATOM 561 C C . VAL A 1 76 ? -0.846 0.049 -10.109 1 96.25 76 VAL A C 1
ATOM 563 O O . VAL A 1 76 ? -0.585 0.961 -9.32 1 96.25 76 VAL A O 1
ATOM 566 N N . VAL A 1 77 ? -1.966 0.07 -10.797 1 97.44 77 VAL A N 1
ATOM 567 C CA . VAL A 1 77 ? -2.879 1.208 -10.844 1 97.44 77 VAL A CA 1
ATOM 568 C C . VAL A 1 77 ? -3.416 1.496 -9.445 1 97.44 77 VAL A C 1
ATOM 570 O O . VAL A 1 77 ? -3.348 2.631 -8.969 1 97.44 77 VAL A O 1
ATOM 573 N N . PRO A 1 78 ? -3.875 0.472 -8.719 1 98.19 78 PRO A N 1
ATOM 574 C CA . PRO A 1 78 ? -4.375 0.762 -7.371 1 98.19 78 PRO A CA 1
ATOM 575 C C . PRO A 1 78 ? -3.301 1.34 -6.453 1 98.19 78 PRO A C 1
ATOM 577 O O . PRO A 1 78 ? -3.59 2.217 -5.633 1 98.19 78 PRO A O 1
ATOM 580 N N . SER A 1 79 ? -2.098 0.874 -6.629 1 98.62 79 SER A N 1
ATOM 581 C CA . SER A 1 79 ? -1.005 1.375 -5.801 1 98.62 79 SER A CA 1
ATOM 582 C C . SER A 1 79 ? -0.679 2.826 -6.137 1 98.62 79 SER A C 1
ATOM 584 O O . SER A 1 79 ? -0.37 3.621 -5.246 1 98.62 79 SER A O 1
ATOM 586 N N . LEU A 1 80 ? -0.784 3.189 -7.379 1 98.75 80 LEU A N 1
ATOM 587 C CA . LEU A 1 80 ? -0.562 4.574 -7.785 1 98.75 80 LEU A CA 1
ATOM 588 C C . LEU A 1 80 ? -1.66 5.48 -7.242 1 98.75 80 LEU A C 1
ATOM 590 O O . LEU A 1 80 ? -1.39 6.613 -6.828 1 98.75 80 LEU A O 1
ATOM 594 N N . LEU A 1 81 ? -2.857 4.973 -7.227 1 98.88 81 LEU A N 1
ATOM 595 C CA . LEU A 1 81 ? -3.961 5.727 -6.645 1 98.88 81 LEU A CA 1
ATOM 596 C C . LEU A 1 81 ? -3.775 5.887 -5.137 1 98.88 81 LEU A C 1
ATOM 598 O O . LEU A 1 81 ? -4.066 6.945 -4.582 1 98.88 81 LEU A O 1
ATOM 602 N N . ALA A 1 82 ? -3.305 4.836 -4.492 1 98.94 82 ALA A N 1
ATOM 603 C CA . ALA A 1 82 ? -2.986 4.938 -3.068 1 98.94 82 ALA A CA 1
ATOM 604 C C . ALA A 1 82 ? -1.958 6.035 -2.814 1 98.94 82 ALA A C 1
ATOM 606 O O . ALA A 1 82 ? -2.135 6.867 -1.92 1 98.94 82 ALA A O 1
ATOM 607 N N . TRP A 1 83 ? -0.961 6.023 -3.615 1 98.88 83 TRP A N 1
ATOM 608 C CA . TRP A 1 83 ? 0.074 7.047 -3.502 1 98.88 83 TRP A CA 1
ATOM 609 C C . TRP A 1 83 ? -0.52 8.438 -3.666 1 98.88 83 TRP A C 1
ATOM 611 O O . TRP A 1 83 ? -0.235 9.344 -2.871 1 98.88 83 TRP A O 1
ATOM 621 N N . MET A 1 84 ? -1.364 8.695 -4.613 1 98.81 84 MET A N 1
ATOM 622 C CA . MET A 1 84 ? -2.012 9.984 -4.848 1 98.81 84 MET A CA 1
ATOM 623 C C . MET A 1 84 ? -2.857 10.391 -3.645 1 98.81 84 MET A C 1
ATOM 625 O O . MET A 1 84 ? -2.854 11.562 -3.244 1 98.81 84 MET A O 1
ATOM 629 N N . ALA A 1 85 ? -3.562 9.445 -3.141 1 98.94 85 ALA A N 1
ATOM 630 C CA . ALA A 1 85 ? -4.391 9.727 -1.972 1 98.94 85 ALA A CA 1
ATOM 631 C C . ALA A 1 85 ? -3.539 10.195 -0.796 1 98.94 85 ALA A C 1
ATOM 633 O O . ALA A 1 85 ? -3.92 11.125 -0.075 1 98.94 85 ALA A O 1
ATOM 634 N N . LEU A 1 86 ? -2.361 9.609 -0.657 1 98.88 86 LEU A N 1
ATOM 635 C CA . LEU A 1 86 ? -1.502 9.883 0.489 1 98.88 86 LEU A CA 1
ATOM 636 C C . LEU A 1 86 ? -0.839 11.25 0.36 1 98.88 86 LEU A C 1
ATOM 638 O O . LEU A 1 86 ? -0.387 11.82 1.354 1 98.88 86 LEU A O 1
ATOM 642 N N . LEU A 1 87 ? -0.835 11.766 -0.859 1 98.56 87 LEU A N 1
ATOM 643 C CA . LEU A 1 87 ? -0.303 13.109 -1.062 1 98.56 87 LEU A CA 1
ATOM 644 C C . LEU A 1 87 ? -1.288 14.164 -0.573 1 98.56 87 LEU A C 1
ATOM 646 O O . LEU A 1 87 ? -0.919 15.328 -0.39 1 98.56 87 LEU A O 1
ATOM 650 N N . CYS A 1 88 ? -2.521 13.789 -0.284 1 97.69 88 CYS A N 1
ATOM 651 C CA . CYS A 1 88 ? -3.545 14.695 0.233 1 97.69 88 CYS A CA 1
ATOM 652 C C . CYS A 1 88 ? -3.514 14.734 1.756 1 97.69 88 CYS A C 1
ATOM 654 O O . CYS A 1 88 ? -4.562 14.703 2.402 1 97.69 88 CYS A O 1
ATOM 656 N N . ARG A 1 89 ? -2.402 14.812 2.307 1 92.25 89 ARG A N 1
ATOM 657 C CA . ARG A 1 89 ? -2.246 14.711 3.754 1 92.25 89 ARG A CA 1
ATOM 658 C C . ARG A 1 89 ? -2.973 15.852 4.465 1 92.25 89 ARG A C 1
ATOM 660 O O . ARG A 1 89 ? -3.436 15.68 5.598 1 92.25 89 ARG A O 1
ATOM 667 N N . ASP A 1 90 ? -3.201 17 3.883 1 94.81 90 ASP A N 1
ATOM 668 C CA . ASP A 1 90 ? -3.824 18.156 4.516 1 94.81 90 ASP A CA 1
ATOM 669 C C . ASP A 1 90 ? -5.328 18.188 4.254 1 94.81 90 ASP A C 1
ATOM 671 O O . ASP A 1 90 ? -6.043 19.047 4.789 1 94.81 90 ASP A O 1
ATOM 675 N N . ASN A 1 91 ? -5.773 17.359 3.406 1 97.75 91 ASN A N 1
ATOM 676 C CA . ASN A 1 91 ? -7.195 17.203 3.094 1 97.75 91 ASN A CA 1
ATOM 677 C C . ASN A 1 91 ? -7.633 15.75 3.145 1 97.75 91 ASN A C 1
ATOM 679 O O . ASN A 1 91 ? -7.664 15.07 2.117 1 97.75 91 ASN A O 1
ATOM 683 N N . ILE A 1 92 ? -7.996 15.328 4.281 1 97.62 92 ILE A N 1
ATOM 684 C CA . ILE A 1 92 ? -8.312 13.938 4.562 1 97.62 92 ILE A CA 1
ATOM 685 C C . ILE A 1 92 ? -9.484 13.484 3.699 1 97.62 92 ILE A C 1
ATOM 687 O O . ILE A 1 92 ? -9.492 12.367 3.186 1 97.62 92 ILE A O 1
ATOM 691 N N . ALA A 1 93 ? -10.523 14.359 3.582 1 98.19 93 ALA A N 1
ATOM 692 C CA . ALA A 1 93 ? -11.703 14.023 2.797 1 98.19 93 ALA A CA 1
ATOM 693 C C . ALA A 1 93 ? -11.336 13.711 1.349 1 98.19 93 ALA A C 1
ATOM 695 O O . ALA A 1 93 ? -11.828 12.742 0.767 1 98.19 93 ALA A O 1
ATOM 696 N N . GLU A 1 94 ? -10.492 14.562 0.758 1 98.56 94 GLU A N 1
ATOM 697 C CA . GLU A 1 94 ? -10.039 14.328 -0.609 1 98.56 94 GLU A CA 1
ATOM 698 C C . GLU A 1 94 ? -9.273 13.008 -0.72 1 98.56 94 GLU A C 1
ATOM 700 O O . GLU A 1 94 ? -9.5 12.234 -1.651 1 98.56 94 GLU A O 1
ATOM 705 N N . GLY A 1 95 ? -8.336 12.766 0.197 1 98.81 95 GLY A N 1
ATOM 706 C CA . GLY A 1 95 ? -7.613 11.5 0.219 1 98.81 95 GLY A CA 1
ATOM 707 C C . GLY A 1 95 ? -8.523 10.297 0.345 1 98.81 95 GLY A C 1
ATOM 708 O O . GLY A 1 95 ? -8.367 9.312 -0.379 1 98.81 95 GLY A O 1
ATOM 709 N N . ALA A 1 96 ? -9.461 10.391 1.22 1 98.81 96 ALA A N 1
ATOM 710 C CA . ALA A 1 96 ? -10.406 9.305 1.435 1 98.81 96 ALA A CA 1
ATOM 711 C C . ALA A 1 96 ? -11.242 9.047 0.181 1 98.81 96 ALA A C 1
ATOM 713 O O . ALA A 1 96 ? -11.562 7.898 -0.133 1 98.81 96 ALA A O 1
ATOM 714 N N . LEU A 1 97 ? -11.633 10.125 -0.491 1 98.81 97 LEU A N 1
ATOM 715 C CA . LEU A 1 97 ? -12.391 9.984 -1.73 1 98.81 97 LEU A CA 1
ATOM 716 C C . LEU A 1 97 ? -11.57 9.25 -2.787 1 98.81 97 LEU A C 1
ATOM 718 O O . LEU A 1 97 ? -12.094 8.398 -3.502 1 98.81 97 LEU A O 1
ATOM 722 N N . ILE A 1 98 ? -10.297 9.562 -2.922 1 98.94 98 ILE A N 1
ATOM 723 C CA . ILE A 1 98 ? -9.422 8.906 -3.885 1 98.94 98 ILE A CA 1
ATOM 724 C C . ILE A 1 98 ? -9.273 7.426 -3.527 1 98.94 98 ILE A C 1
ATOM 726 O O . ILE A 1 98 ? -9.352 6.559 -4.398 1 98.94 98 ILE A O 1
ATOM 730 N N . VAL A 1 99 ? -9.047 7.148 -2.256 1 98.88 99 VAL A N 1
ATOM 731 C CA . VAL A 1 99 ? -8.953 5.766 -1.81 1 98.88 99 VAL A CA 1
ATOM 732 C C . VAL A 1 99 ? -10.242 5.023 -2.154 1 98.88 99 VAL A C 1
ATOM 734 O O . VAL A 1 99 ? -10.211 3.91 -2.684 1 98.88 99 VAL A O 1
ATOM 737 N N . ASN A 1 100 ? -11.391 5.641 -1.857 1 98.94 100 ASN A N 1
ATOM 738 C CA . ASN A 1 100 ? -12.68 5 -2.113 1 98.94 100 ASN A CA 1
ATOM 739 C C . ASN A 1 100 ? -12.875 4.715 -3.6 1 98.94 100 ASN A C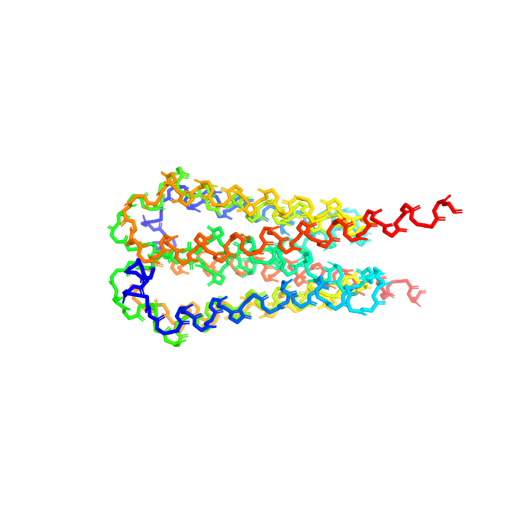 1
ATOM 741 O O . ASN A 1 100 ? -13.344 3.637 -3.971 1 98.94 100 ASN A O 1
ATOM 745 N N . ARG A 1 101 ? -12.547 5.707 -4.387 1 98.69 101 ARG A N 1
ATOM 746 C CA . ARG A 1 101 ? -12.625 5.492 -5.828 1 98.69 101 ARG A CA 1
ATOM 747 C C . ARG A 1 101 ? -11.688 4.367 -6.266 1 98.69 101 ARG A C 1
ATOM 749 O O . ARG A 1 101 ? -12.039 3.561 -7.125 1 98.69 101 ARG A O 1
ATOM 756 N N . GLY A 1 102 ? -10.516 4.348 -5.699 1 98.75 102 GLY A N 1
ATOM 757 C CA . GLY A 1 102 ? -9.562 3.295 -6.008 1 98.75 102 GLY A CA 1
ATOM 758 C C . GLY A 1 102 ? -10.062 1.913 -5.625 1 98.75 102 GLY A C 1
ATOM 759 O O . GLY A 1 102 ? -9.883 0.954 -6.383 1 98.75 102 GLY A O 1
ATOM 760 N N . VAL A 1 103 ? -10.641 1.807 -4.488 1 98.38 103 VAL A N 1
ATOM 761 C CA . VAL A 1 103 ? -11.156 0.527 -4.016 1 98.38 103 VAL A CA 1
ATOM 762 C C . VAL A 1 103 ? -12.289 0.059 -4.93 1 98.38 103 VAL A C 1
ATOM 764 O O . VAL A 1 103 ? -12.367 -1.123 -5.273 1 98.38 103 VAL A O 1
ATOM 767 N N . VAL A 1 104 ? -13.125 0.948 -5.332 1 97.75 104 VAL A N 1
ATOM 768 C CA . VAL A 1 104 ? -14.203 0.613 -6.254 1 97.75 104 VAL A CA 1
ATOM 769 C C . VAL A 1 104 ? -13.625 0.182 -7.598 1 97.75 104 VAL A C 1
ATOM 771 O O . VAL A 1 104 ? -14.117 -0.759 -8.227 1 97.75 104 VAL A O 1
ATOM 774 N N . LEU A 1 105 ? -12.625 0.881 -8.07 1 97.31 105 LEU A N 1
ATOM 775 C CA . LEU A 1 105 ? -11.93 0.474 -9.289 1 97.31 105 LEU A CA 1
ATOM 776 C C . LEU A 1 105 ? -11.367 -0.936 -9.148 1 97.31 105 LEU A C 1
ATOM 778 O O . LEU A 1 105 ? -11.469 -1.748 -10.07 1 97.31 105 LEU A O 1
ATOM 782 N N . ALA A 1 106 ? -10.742 -1.205 -8.023 1 94.56 106 ALA A N 1
ATOM 783 C CA . ALA A 1 106 ? -10.203 -2.541 -7.773 1 94.56 106 ALA A CA 1
ATOM 784 C C . ALA A 1 106 ? -11.305 -3.596 -7.844 1 94.56 106 ALA A C 1
ATOM 786 O O . ALA A 1 106 ? -11.102 -4.684 -8.383 1 94.56 106 ALA A O 1
ATOM 787 N N . LEU A 1 107 ? -12.461 -3.27 -7.355 1 92.5 107 LEU A N 1
ATOM 788 C CA . LEU A 1 107 ? -13.609 -4.16 -7.449 1 92.5 107 LEU A CA 1
ATOM 789 C C . LEU A 1 107 ? -14.008 -4.391 -8.906 1 92.5 107 LEU A C 1
ATOM 791 O O . LEU A 1 107 ? -14.289 -5.523 -9.305 1 92.5 107 LEU A O 1
ATOM 795 N N . HIS A 1 108 ? -14.039 -3.332 -9.648 1 92.44 108 HIS A N 1
ATOM 796 C CA . HIS A 1 108 ? -14.336 -3.439 -11.07 1 92.44 108 HIS A CA 1
ATOM 797 C C . HIS A 1 108 ? -13.336 -4.348 -11.781 1 92.44 108 HIS A C 1
ATOM 799 O O . HIS A 1 108 ? -13.727 -5.191 -12.586 1 92.44 108 HIS A O 1
ATOM 805 N N . TYR A 1 109 ? -12.055 -4.215 -11.422 1 88.62 109 TYR A N 1
ATOM 806 C CA . TYR A 1 109 ? -11.016 -5.066 -11.992 1 88.62 109 TYR A CA 1
ATOM 807 C C . TYR A 1 109 ? -11.227 -6.523 -11.602 1 88.62 109 TYR A C 1
ATOM 809 O O . TYR A 1 109 ? -11.031 -7.426 -12.414 1 88.62 109 TYR A O 1
ATOM 817 N N . ASP A 1 110 ? -11.578 -6.766 -10.414 1 85.62 110 ASP A N 1
ATOM 818 C CA . ASP A 1 110 ? -11.82 -8.125 -9.953 1 85.62 110 ASP A CA 1
ATOM 819 C C . ASP A 1 110 ? -12.906 -8.805 -10.789 1 85.62 110 ASP A C 1
ATOM 821 O O . ASP A 1 110 ? -12.766 -9.969 -11.164 1 85.62 110 ASP A O 1
ATOM 825 N N . ILE A 1 111 ? -13.906 -8.141 -11.133 1 83.06 111 ILE A N 1
ATOM 826 C CA . ILE A 1 111 ? -15.055 -8.672 -11.852 1 83.06 111 ILE A CA 1
ATOM 827 C C . ILE A 1 111 ? -14.695 -8.875 -13.328 1 83.06 111 ILE A C 1
ATOM 829 O O . ILE A 1 111 ? -15.102 -9.867 -13.938 1 83.06 111 ILE A O 1
ATOM 833 N N . THR A 1 112 ? -13.734 -8.055 -13.828 1 83.62 112 THR A N 1
ATOM 834 C CA . THR A 1 112 ? -13.484 -8.055 -15.266 1 83.62 112 THR A CA 1
ATOM 835 C C . THR A 1 112 ? -12.234 -8.859 -15.594 1 83.62 112 THR A C 1
ATOM 837 O O . THR A 1 112 ? -12.133 -9.445 -16.672 1 83.62 112 THR A O 1
ATOM 840 N N . LEU A 1 113 ? -11.289 -8.93 -14.688 1 74.69 113 LEU A N 1
ATOM 841 C CA . LEU A 1 113 ? -9.977 -9.438 -15.055 1 74.69 113 LEU A CA 1
ATOM 842 C C . LEU A 1 113 ? -9.703 -10.781 -14.383 1 74.69 113 LEU A C 1
ATOM 844 O O . LEU A 1 113 ? -8.727 -11.453 -14.711 1 74.69 113 LEU A O 1
ATOM 848 N N . LEU A 1 114 ? -10.547 -11.195 -13.523 1 70.31 114 LEU A N 1
ATOM 849 C CA . LEU A 1 114 ? -10.234 -12.422 -12.797 1 70.31 114 LEU A CA 1
ATOM 850 C C . LEU A 1 114 ? -11.172 -13.555 -13.203 1 70.31 114 LEU A C 1
ATOM 852 O O . LEU A 1 114 ? -11.664 -14.289 -12.352 1 70.31 114 LEU A O 1
ATOM 856 N N . PRO A 1 115 ? -11.398 -13.672 -14.453 1 67.5 115 PRO A N 1
ATOM 857 C CA . PRO A 1 115 ? -12.336 -14.75 -14.75 1 67.5 115 PRO A CA 1
ATOM 858 C C . PRO A 1 115 ? -11.773 -16.141 -14.422 1 67.5 115 PRO A C 1
ATOM 860 O O . PRO A 1 115 ? -12.531 -17.062 -14.133 1 67.5 115 PRO A O 1
ATOM 863 N N . GLY A 1 116 ? -10.531 -16.297 -14.352 1 74.38 116 GLY A N 1
ATOM 864 C CA . GLY A 1 116 ? -9.961 -17.609 -14.125 1 74.38 116 GLY A CA 1
ATOM 865 C C . GLY A 1 116 ? -9.727 -17.906 -12.656 1 74.38 116 GLY A C 1
ATOM 866 O O . GLY A 1 116 ? -9.336 -19.031 -12.305 1 74.38 116 GLY A O 1
ATOM 867 N N . TYR A 1 117 ? -10.07 -17 -11.812 1 81 117 TYR A N 1
ATOM 868 C CA . TYR A 1 117 ? -9.859 -17.234 -10.391 1 81 117 TYR A CA 1
ATOM 869 C C . TYR A 1 117 ? -11.047 -17.984 -9.789 1 81 117 TYR A C 1
ATOM 871 O O . TYR A 1 117 ? -12.172 -17.891 -10.281 1 81 117 TYR A O 1
ATOM 879 N N . PRO A 1 118 ? -10.805 -18.734 -8.773 1 84.81 118 PRO A N 1
ATOM 880 C CA . PRO A 1 118 ? -11.891 -19.453 -8.109 1 84.81 118 PRO A CA 1
ATOM 881 C C . PRO A 1 118 ? -12.984 -18.516 -7.594 1 84.81 118 PRO A C 1
ATOM 883 O O . PRO A 1 118 ? -12.703 -17.391 -7.199 1 84.81 118 PRO A O 1
ATOM 886 N N . SER A 1 119 ? -14.234 -19.047 -7.598 1 85.81 119 SER A N 1
ATOM 887 C CA . SER A 1 119 ? -15.398 -18.25 -7.211 1 85.81 119 SER A CA 1
ATOM 888 C C . SER A 1 119 ? -15.289 -17.781 -5.762 1 85.81 119 SER A C 1
ATOM 890 O O . SER A 1 119 ? -15.727 -16.672 -5.426 1 85.81 119 SER A O 1
ATOM 892 N N . TRP A 1 120 ? -14.766 -18.656 -4.902 1 88.19 120 TRP A N 1
ATOM 893 C CA . TRP A 1 120 ? -14.656 -18.281 -3.496 1 88.19 120 TRP A CA 1
ATOM 894 C C . TRP A 1 120 ? -13.75 -17.062 -3.324 1 88.19 120 TRP A C 1
ATOM 896 O O . TRP A 1 120 ? -13.984 -16.219 -2.451 1 88.19 120 TRP A O 1
ATOM 906 N N . PHE A 1 121 ? -12.719 -17 -4.113 1 89.06 121 PHE A N 1
ATOM 907 C CA . PHE A 1 121 ? -11.758 -15.906 -4.059 1 89.06 121 PHE A CA 1
ATOM 908 C C . PHE A 1 121 ? -12.406 -14.594 -4.488 1 89.06 121 PHE A C 1
ATOM 910 O O . PHE A 1 121 ? -12.266 -13.578 -3.805 1 89.06 121 PHE A O 1
ATOM 917 N N . LYS A 1 122 ? -13.172 -14.617 -5.543 1 88.94 122 LYS A N 1
ATOM 918 C CA . LYS A 1 122 ? -13.867 -13.43 -6.031 1 88.94 122 LYS A CA 1
ATOM 919 C C . LYS A 1 122 ? -14.93 -12.961 -5.039 1 88.94 122 LYS A C 1
ATOM 921 O O . LYS A 1 122 ? -15.102 -11.766 -4.824 1 88.94 122 LYS A O 1
ATOM 926 N N . ALA A 1 123 ? -15.594 -13.906 -4.473 1 91.31 123 ALA A N 1
ATOM 927 C CA . ALA A 1 123 ? -16.688 -13.594 -3.543 1 91.31 123 ALA A CA 1
ATOM 928 C C . ALA A 1 123 ? -16.141 -12.898 -2.295 1 91.31 123 ALA A C 1
ATOM 930 O O . ALA A 1 123 ? -16.672 -11.859 -1.885 1 91.31 123 ALA A O 1
ATOM 931 N N . ILE A 1 124 ? -15.117 -13.445 -1.712 1 92.31 124 ILE A N 1
ATOM 932 C CA . ILE A 1 124 ? -14.609 -12.867 -0.471 1 92.31 124 ILE A CA 1
ATOM 933 C C . ILE A 1 124 ? -14 -11.492 -0.752 1 92.31 124 ILE A C 1
ATOM 935 O O . ILE A 1 124 ? -14.164 -10.562 0.043 1 92.31 124 ILE A O 1
ATOM 939 N N . ARG A 1 125 ? -13.328 -11.32 -1.854 1 92.69 125 ARG A N 1
ATOM 940 C CA . ARG A 1 125 ? -12.781 -10.023 -2.229 1 92.69 125 ARG A CA 1
ATOM 941 C C . ARG A 1 125 ? -13.891 -8.992 -2.414 1 92.69 125 ARG A C 1
ATOM 943 O O . ARG A 1 125 ? -13.758 -7.848 -1.983 1 92.69 125 ARG A O 1
ATOM 950 N N . THR A 1 126 ? -14.961 -9.43 -3.062 1 94.56 126 THR A N 1
ATOM 951 C CA . THR A 1 126 ? -16.094 -8.547 -3.303 1 94.56 126 THR A CA 1
ATOM 952 C C . THR A 1 126 ? -16.719 -8.102 -1.983 1 94.56 126 THR A C 1
ATOM 954 O O . THR A 1 126 ? -16.969 -6.906 -1.779 1 94.56 126 THR A O 1
ATOM 957 N N . ILE A 1 127 ? -16.953 -8.961 -1.106 1 96.19 127 ILE A N 1
ATOM 958 C CA . ILE A 1 127 ? -17.578 -8.672 0.18 1 96.19 127 ILE A CA 1
ATOM 959 C C . ILE A 1 127 ? -16.688 -7.711 0.974 1 96.19 127 ILE A C 1
ATOM 961 O O . ILE A 1 127 ? -17.172 -6.688 1.471 1 96.19 127 ILE A O 1
ATOM 965 N N . LEU A 1 128 ? -15.43 -8.008 1.099 1 96.81 128 LEU A N 1
ATOM 966 C CA . LEU A 1 128 ? -14.508 -7.18 1.862 1 96.81 128 LEU A CA 1
ATOM 967 C C . LEU A 1 128 ? -14.406 -5.781 1.26 1 96.81 128 LEU A C 1
ATOM 969 O O . LEU A 1 128 ? -14.438 -4.785 1.984 1 96.81 128 LEU A O 1
ATOM 973 N N . THR A 1 129 ? -14.359 -5.691 -0.067 1 97.81 129 THR A N 1
ATOM 974 C CA . THR A 1 129 ? -14.25 -4.406 -0.75 1 97.81 129 THR A CA 1
ATOM 975 C C . THR A 1 129 ? -15.516 -3.576 -0.55 1 97.81 129 THR A C 1
ATOM 977 O O . THR A 1 129 ? -15.445 -2.359 -0.362 1 97.81 129 THR A O 1
ATOM 980 N N . LEU A 1 130 ? -16.641 -4.215 -0.545 1 97.88 130 LEU A N 1
ATOM 981 C CA . LEU A 1 130 ? -17.891 -3.506 -0.324 1 97.88 130 LEU A CA 1
ATOM 982 C C . LEU A 1 130 ? -17.953 -2.926 1.085 1 97.88 130 LEU A C 1
ATOM 984 O O . LEU A 1 130 ? -18.406 -1.793 1.277 1 97.88 130 LEU A O 1
ATOM 988 N N . VAL A 1 131 ? -17.5 -3.656 2.051 1 98.44 131 VAL A N 1
ATOM 989 C CA . VAL A 1 131 ? -17.5 -3.174 3.43 1 98.44 131 VAL A CA 1
ATOM 990 C C . VAL A 1 131 ? -16.562 -1.979 3.557 1 98.44 131 VAL A C 1
ATOM 992 O O . VAL A 1 131 ? -16.906 -0.976 4.188 1 98.44 131 VAL A O 1
ATOM 995 N N . VAL A 1 132 ? -15.375 -2.055 2.975 1 98.75 132 VAL A N 1
ATOM 996 C CA . VAL A 1 132 ? -14.414 -0.96 2.986 1 98.75 132 VAL A CA 1
ATOM 997 C C . VAL A 1 132 ? -15.031 0.278 2.338 1 98.75 132 VAL A C 1
ATOM 999 O O . VAL A 1 132 ? -14.945 1.379 2.887 1 98.75 132 VAL A O 1
ATOM 1002 N N . THR A 1 133 ? -15.68 0.081 1.192 1 98.75 133 THR A N 1
ATOM 1003 C CA . THR A 1 133 ? -16.281 1.176 0.445 1 98.75 133 THR A CA 1
ATOM 1004 C C . THR A 1 133 ? -17.344 1.879 1.285 1 98.75 133 THR A C 1
ATOM 1006 O O . THR A 1 133 ? -17.312 3.102 1.438 1 98.75 133 THR A O 1
ATOM 1009 N N . PHE A 1 134 ? -18.203 1.158 1.865 1 98.81 134 PHE A N 1
ATOM 1010 C CA . PHE A 1 134 ? -19.297 1.748 2.619 1 98.81 134 PHE A CA 1
ATOM 1011 C C . PHE A 1 134 ? -18.797 2.371 3.914 1 98.81 134 PHE A C 1
ATOM 1013 O O . PHE A 1 134 ? -19.328 3.379 4.375 1 98.81 134 PHE A O 1
ATOM 1020 N N . SER A 1 135 ? -17.797 1.759 4.5 1 98.88 135 SER A N 1
ATOM 1021 C CA . SER A 1 135 ? -17.219 2.34 5.703 1 98.88 135 SER A CA 1
ATOM 1022 C C . SER A 1 135 ? -16.625 3.715 5.418 1 98.88 135 SER A C 1
ATOM 1024 O O . SER A 1 135 ? -16.828 4.656 6.188 1 98.88 135 SER A O 1
ATOM 1026 N N . LEU A 1 136 ? -15.867 3.834 4.34 1 98.88 136 LEU A N 1
ATOM 1027 C CA . LEU A 1 136 ? -15.281 5.117 3.959 1 98.88 136 LEU A CA 1
ATOM 1028 C C . LEU A 1 136 ? -16.359 6.145 3.662 1 98.88 136 LEU A C 1
ATOM 1030 O O . LEU A 1 136 ? -16.25 7.309 4.051 1 98.88 136 LEU A O 1
ATOM 1034 N N . VAL A 1 137 ? -17.422 5.746 3.004 1 98.81 137 VAL A N 1
ATOM 1035 C CA . VAL A 1 137 ? -18.547 6.629 2.705 1 98.81 137 VAL A CA 1
ATOM 1036 C C . VAL A 1 137 ? -19.203 7.094 4.004 1 98.81 137 VAL A C 1
ATOM 1038 O O . VAL A 1 137 ? -19.531 8.273 4.148 1 98.81 137 VAL A O 1
ATOM 1041 N N . ALA A 1 138 ? -19.375 6.168 4.898 1 98.75 138 ALA A N 1
ATOM 1042 C CA . ALA A 1 138 ? -19.969 6.531 6.188 1 98.75 138 ALA A CA 1
ATOM 1043 C C . ALA A 1 138 ? -19.109 7.582 6.898 1 98.75 138 ALA A C 1
ATOM 1045 O O . ALA A 1 138 ? -19.641 8.547 7.453 1 98.75 138 ALA A O 1
ATOM 1046 N N . THR A 1 139 ? -17.797 7.41 6.898 1 98.75 139 THR A N 1
ATOM 1047 C CA . THR A 1 139 ? -16.906 8.367 7.531 1 98.75 139 THR A CA 1
ATOM 1048 C C . THR A 1 139 ? -17.016 9.734 6.859 1 98.75 139 THR A C 1
ATOM 1050 O O . THR A 1 139 ? -17.078 10.766 7.535 1 98.75 139 THR A O 1
ATOM 1053 N N . LEU A 1 140 ? -17.062 9.758 5.562 1 98.38 140 LEU A N 1
ATOM 1054 C CA . LEU A 1 140 ? -17.172 11.008 4.816 1 98.38 140 LEU A CA 1
ATOM 1055 C C . LEU A 1 140 ? -18.516 11.688 5.094 1 98.38 140 LEU A C 1
ATOM 1057 O O . LEU A 1 140 ? -18.578 12.914 5.176 1 98.38 140 LEU A O 1
ATOM 1061 N N . THR A 1 141 ? -19.562 10.922 5.184 1 98.12 141 THR A N 1
ATOM 1062 C CA . THR A 1 141 ? -20.875 11.453 5.48 1 98.12 141 THR A CA 1
ATOM 1063 C C . THR A 1 141 ? -20.906 12.086 6.871 1 98.12 141 THR A C 1
ATOM 1065 O O . THR A 1 141 ? -21.516 13.141 7.066 1 98.12 141 THR A O 1
ATOM 1068 N N . LEU A 1 142 ? -20.266 11.43 7.812 1 97.88 142 LEU A N 1
ATOM 1069 C CA . LEU A 1 142 ? -20.203 11.969 9.172 1 97.88 142 LEU A CA 1
ATOM 1070 C C . LEU A 1 142 ? -19.453 13.297 9.188 1 97.88 142 LEU A C 1
ATOM 1072 O O . LEU A 1 142 ? -19.812 14.203 9.945 1 97.88 142 LEU A O 1
ATOM 1076 N N . LYS A 1 143 ? -18.406 13.414 8.414 1 97.5 143 LYS A N 1
ATOM 1077 C CA . LYS A 1 143 ? -17.703 14.68 8.289 1 97.5 143 LYS A CA 1
ATOM 1078 C C . LYS A 1 143 ? -18.609 15.781 7.766 1 97.5 143 LYS A C 1
ATOM 1080 O O . LYS A 1 143 ? -18.641 16.891 8.312 1 97.5 143 LYS A O 1
ATOM 1085 N N . GLU A 1 144 ? -19.328 15.438 6.711 1 96.62 144 GLU A N 1
ATOM 1086 C CA . GLU A 1 144 ? -20.219 16.406 6.094 1 96.62 144 GLU A CA 1
ATOM 1087 C C . GLU A 1 144 ? -21.297 16.859 7.074 1 96.62 144 GLU A C 1
ATOM 1089 O O . GLU A 1 144 ? -21.625 18.047 7.133 1 96.62 144 GLU A O 1
ATOM 1094 N N . LYS A 1 145 ? -21.875 16 7.785 1 94.38 145 LYS A N 1
ATOM 1095 C CA . LYS A 1 145 ? -22.891 16.328 8.773 1 94.38 145 LYS A CA 1
ATOM 1096 C C . LYS A 1 145 ? -22.328 17.25 9.859 1 94.38 145 LYS A C 1
ATOM 1098 O O . LYS A 1 145 ? -23.016 18.172 10.305 1 94.38 145 LYS A O 1
ATOM 1103 N N . ARG A 1 146 ? -21.156 17 10.289 1 91.81 146 ARG A N 1
ATOM 1104 C CA . ARG A 1 146 ? -20.531 17.812 11.32 1 91.81 146 ARG A CA 1
ATOM 1105 C C . ARG A 1 146 ? -20.25 19.234 10.805 1 91.81 146 ARG A C 1
ATOM 1107 O O . ARG A 1 146 ? -20.469 20.203 11.523 1 91.81 146 ARG A O 1
ATOM 1114 N N . VAL A 1 147 ? -19.703 19.328 9.609 1 90.25 147 VAL A N 1
ATOM 1115 C CA . VAL A 1 147 ? -19.422 20.625 9.016 1 90.25 147 VAL A CA 1
ATOM 1116 C C . VAL A 1 147 ? -20.719 21.422 8.891 1 90.25 147 VAL A C 1
ATOM 1118 O O . VAL A 1 147 ? -20.75 22.609 9.195 1 90.25 147 VAL A O 1
ATOM 1121 N N . LYS A 1 148 ? -21.828 20.859 8.531 1 91.62 148 LYS A N 1
ATOM 1122 C CA . LYS A 1 148 ? -23.141 21.5 8.406 1 91.62 148 LYS A CA 1
ATOM 1123 C C . LYS A 1 148 ? -23.672 21.922 9.766 1 91.62 148 LYS A C 1
ATOM 1125 O O . LYS A 1 148 ? -24.281 23 9.891 1 91.62 148 LYS A O 1
ATOM 1130 N N . ALA A 1 149 ? -23.453 21.156 10.789 1 90.38 149 ALA A N 1
ATOM 1131 C CA . ALA A 1 149 ? -23.922 21.469 12.141 1 90.38 149 ALA A CA 1
ATOM 1132 C C . ALA A 1 149 ? -23.172 22.672 12.703 1 90.38 149 ALA A C 1
ATOM 1134 O O . ALA A 1 149 ? -23.734 23.484 13.445 1 90.38 149 ALA A O 1
ATOM 1135 N N . GLU A 1 150 ? -21.953 22.766 12.352 1 88.62 150 GLU A N 1
ATOM 1136 C CA . GLU A 1 150 ? -21.125 23.875 12.844 1 88.62 150 GLU A CA 1
ATOM 1137 C C . GLU A 1 150 ? -21.453 25.156 12.102 1 88.62 150 GLU A C 1
ATOM 1139 O O . GLU A 1 150 ? -21.172 26.25 12.602 1 88.62 150 GLU A O 1
ATOM 1144 N N . GLU A 1 151 ? -21.859 25.219 10.898 1 89.31 151 GLU A N 1
ATOM 1145 C CA . GLU A 1 151 ? -22.234 26.391 10.117 1 89.31 151 GLU A CA 1
ATOM 1146 C C . GLU A 1 151 ? -23.578 26.953 10.547 1 89.31 151 GLU A C 1
ATOM 1148 O O . GLU A 1 151 ? -23.906 28.094 10.258 1 89.31 151 GLU A O 1
ATOM 1153 N N . HIS A 1 152 ? -24.484 26.422 11.219 1 77.12 152 HIS A N 1
ATOM 1154 C CA . HIS A 1 152 ? -25.766 26.906 11.727 1 77.12 152 HIS A CA 1
ATOM 1155 C C . HIS A 1 152 ? -25.734 27.031 13.25 1 77.12 152 HIS A C 1
ATOM 1157 O O . HIS A 1 152 ? -26.359 27.922 13.82 1 77.12 152 HIS A O 1
ATOM 1163 N N . MET B 1 1 ? -23.5 -17.672 0.722 1 50.28 1 MET B N 1
ATOM 1164 C CA . MET B 1 1 ? -22.969 -18.656 1.665 1 50.28 1 MET B CA 1
ATOM 1165 C C . MET B 1 1 ? -22.25 -19.781 0.93 1 50.28 1 MET B C 1
ATOM 1167 O O . MET B 1 1 ? -21.125 -20.141 1.275 1 50.28 1 MET B O 1
ATOM 1171 N N . LYS B 1 2 ? -22.828 -20.344 -0.109 1 65.12 2 LYS B N 1
ATOM 1172 C CA . LYS B 1 2 ? -22.234 -21.422 -0.896 1 65.12 2 LYS B CA 1
ATOM 1173 C C . LYS B 1 2 ? -21 -20.938 -1.643 1 65.12 2 LYS B C 1
ATOM 1175 O O . LYS B 1 2 ? -20.031 -21.688 -1.816 1 65.12 2 LYS B O 1
ATOM 1180 N N . ALA B 1 3 ? -21 -19.688 -1.793 1 74.62 3 ALA B N 1
ATOM 1181 C CA . ALA B 1 3 ? -19.938 -19.125 -2.625 1 74.62 3 ALA B CA 1
ATOM 1182 C C . ALA B 1 3 ? -18.609 -19.062 -1.867 1 74.62 3 ALA B C 1
ATOM 1184 O O . ALA B 1 3 ? -17.547 -18.969 -2.475 1 74.62 3 ALA B O 1
ATOM 1185 N N . LEU B 1 4 ? -18.719 -19.266 -0.479 1 78.81 4 LEU B N 1
ATOM 1186 C CA . LEU B 1 4 ? -17.531 -19.188 0.361 1 78.81 4 LEU B CA 1
ATOM 1187 C C . LEU B 1 4 ? -17.125 -20.578 0.833 1 78.81 4 LEU B C 1
ATOM 1189 O O . LEU B 1 4 ? -16.25 -20.719 1.697 1 78.81 4 LEU B O 1
ATOM 1193 N N . ALA B 1 5 ? -17.75 -21.5 0.306 1 82.06 5 ALA B N 1
ATOM 1194 C CA . ALA B 1 5 ? -17.547 -22.859 0.803 1 82.06 5 ALA B CA 1
ATOM 1195 C C . ALA B 1 5 ? -16.094 -23.297 0.615 1 82.06 5 ALA B C 1
ATOM 1197 O O . ALA B 1 5 ? -15.578 -24.078 1.411 1 82.06 5 ALA B O 1
ATOM 1198 N N . ASN B 1 6 ? -15.305 -22.781 -0.125 1 86.81 6 ASN B N 1
ATOM 1199 C CA . ASN B 1 6 ? -13.953 -23.25 -0.397 1 86.81 6 ASN B CA 1
ATOM 1200 C C . ASN B 1 6 ? -12.906 -22.234 0.03 1 86.81 6 ASN B C 1
ATOM 1202 O O . ASN B 1 6 ? -11.727 -22.375 -0.294 1 86.81 6 ASN B O 1
ATOM 1206 N N . VAL B 1 7 ? -13.43 -21.25 0.897 1 90.38 7 VAL B N 1
ATOM 1207 C CA . VAL B 1 7 ? -12.484 -20.234 1.378 1 90.38 7 VAL B CA 1
ATOM 1208 C C . VAL B 1 7 ? -11.703 -20.797 2.568 1 90.38 7 VAL B C 1
ATOM 1210 O O . VAL B 1 7 ? -12.281 -21.438 3.451 1 90.38 7 VAL B O 1
ATOM 1213 N N . SER B 1 8 ? -10.406 -20.656 2.582 1 90.88 8 SER B N 1
ATOM 1214 C CA . SER B 1 8 ? -9.602 -21.125 3.705 1 90.88 8 SER B CA 1
ATOM 1215 C C . SER B 1 8 ? -9.906 -20.328 4.973 1 90.88 8 SER B C 1
ATOM 1217 O O . SER B 1 8 ? -10.266 -19.141 4.898 1 90.88 8 SER B O 1
ATOM 1219 N N . LYS B 1 9 ? -9.742 -20.953 6.109 1 93.75 9 LYS B N 1
ATOM 1220 C CA . LYS B 1 9 ? -9.93 -20.281 7.391 1 93.75 9 LYS B CA 1
ATOM 1221 C C . LYS B 1 9 ? -8.992 -19.078 7.52 1 93.75 9 LYS B C 1
ATOM 1223 O O . LYS B 1 9 ? -9.391 -18.031 8.016 1 93.75 9 LYS B O 1
ATOM 1228 N N . SER B 1 10 ? -7.773 -19.25 7.117 1 94.12 10 SER B N 1
ATOM 1229 C CA . SER B 1 10 ? -6.793 -18.172 7.207 1 94.12 10 SER B CA 1
ATOM 1230 C C . SER B 1 10 ? -7.23 -16.953 6.395 1 94.12 10 SER B C 1
ATOM 1232 O O . SER B 1 10 ? -7.129 -15.82 6.863 1 94.12 10 SER B O 1
ATOM 1234 N N . ALA B 1 11 ? -7.754 -17.203 5.219 1 93.31 11 ALA B N 1
ATOM 1235 C CA . ALA B 1 11 ? -8.234 -16.109 4.375 1 93.31 11 ALA B CA 1
ATOM 1236 C C . ALA B 1 11 ? -9.422 -15.398 5.02 1 93.31 11 ALA B C 1
ATOM 1238 O O . ALA B 1 11 ? -9.5 -14.172 5.012 1 93.31 11 ALA B O 1
ATOM 1239 N N . LEU B 1 12 ? -10.32 -16.188 5.598 1 95 12 LEU B N 1
ATOM 1240 C CA . LEU B 1 12 ? -11.5 -15.633 6.246 1 95 12 LEU B CA 1
ATOM 1241 C C . LEU B 1 12 ? -11.109 -14.805 7.465 1 95 12 LEU B C 1
ATOM 1243 O O . LEU B 1 12 ? -11.523 -13.648 7.594 1 95 12 LEU B O 1
ATOM 1247 N N . TYR B 1 13 ? -10.281 -15.297 8.305 1 96.12 13 TYR B N 1
ATOM 1248 C CA . TYR B 1 13 ? -9.922 -14.633 9.555 1 96.12 13 TYR B CA 1
ATOM 1249 C C . TYR B 1 13 ? -9.086 -13.391 9.289 1 96.12 13 TYR B C 1
ATOM 1251 O O . TYR B 1 13 ? -9.336 -12.336 9.883 1 96.12 13 TYR B O 1
ATOM 1259 N N . LEU B 1 14 ? -8.148 -13.516 8.461 1 96 14 LEU B N 1
ATOM 1260 C CA . LEU B 1 14 ? -7.293 -12.367 8.18 1 96 14 LEU B CA 1
ATOM 1261 C C . LEU B 1 14 ? -8.055 -11.305 7.402 1 96 14 LEU B C 1
ATOM 1263 O O . LEU B 1 14 ? -7.895 -10.109 7.664 1 96 14 LEU B O 1
ATOM 1267 N N . GLY B 1 15 ? -8.891 -11.68 6.453 1 96.62 15 GLY B N 1
ATOM 1268 C CA . GLY B 1 15 ? -9.711 -10.742 5.711 1 96.62 15 GLY B CA 1
ATOM 1269 C C . GLY B 1 15 ? -10.648 -9.938 6.594 1 96.62 15 GLY B C 1
ATOM 1270 O O . GLY B 1 15 ? -10.656 -8.711 6.543 1 96.62 15 GLY B O 1
ATOM 1271 N N . PHE B 1 16 ? -11.328 -10.617 7.445 1 97.25 16 PHE B N 1
ATOM 1272 C CA . PHE B 1 16 ? -12.328 -9.953 8.266 1 97.25 16 PHE B CA 1
ATOM 1273 C C . PHE B 1 16 ? -11.672 -9.172 9.391 1 97.25 16 PHE B C 1
ATOM 1275 O O . PHE B 1 16 ? -12.172 -8.125 9.805 1 97.25 16 PHE B O 1
ATOM 1282 N N . SER B 1 17 ? -10.484 -9.688 9.859 1 97.88 17 SER B N 1
ATOM 1283 C CA . SER B 1 17 ? -9.742 -8.906 10.844 1 97.88 17 SER B CA 1
ATOM 1284 C C . SER B 1 17 ? -9.258 -7.586 10.25 1 97.88 17 SER B C 1
ATOM 1286 O O . SER B 1 17 ? -9.125 -6.59 10.961 1 97.88 17 SER B O 1
ATOM 1288 N N . GLY B 1 18 ? -8.992 -7.633 8.969 1 98 18 GLY B N 1
ATOM 1289 C CA . GLY B 1 18 ? -8.547 -6.434 8.281 1 98 18 GLY B CA 1
ATOM 1290 C C . GLY B 1 18 ? -9.617 -5.363 8.188 1 98 18 GLY B C 1
ATOM 1291 O O . GLY B 1 18 ? -9.328 -4.207 7.887 1 98 18 GLY B O 1
ATOM 1292 N N . LEU B 1 19 ? -10.859 -5.68 8.531 1 98.69 19 LEU B N 1
ATOM 1293 C CA . LEU B 1 19 ? -11.969 -4.738 8.438 1 98.69 19 LEU B CA 1
ATOM 1294 C C . LEU B 1 19 ? -12.125 -3.953 9.734 1 98.69 19 LEU B C 1
ATOM 1296 O O . LEU B 1 19 ? -12.875 -2.977 9.789 1 98.69 19 LEU B O 1
ATOM 1300 N N . LEU B 1 20 ? -11.375 -4.281 10.727 1 98.56 20 LEU B N 1
ATOM 1301 C CA . LEU B 1 20 ? -11.57 -3.691 12.047 1 98.56 20 LEU B CA 1
ATOM 1302 C C . LEU B 1 20 ? -11.352 -2.184 12.008 1 98.56 20 LEU B C 1
ATOM 1304 O O . LEU B 1 20 ? -12.195 -1.415 12.469 1 98.56 20 LEU B O 1
ATOM 1308 N N . PRO B 1 21 ? -10.281 -1.698 11.469 1 98.56 21 PRO B N 1
ATOM 1309 C CA . PRO B 1 21 ? -10.117 -0.244 11.414 1 98.56 21 PRO B CA 1
ATOM 1310 C C . PRO B 1 21 ? -11.203 0.445 10.594 1 98.56 21 PRO B C 1
ATOM 1312 O O . PRO B 1 21 ? -11.609 1.566 10.914 1 98.56 21 PRO B O 1
ATOM 1315 N N . PHE B 1 22 ? -11.672 -0.258 9.625 1 98.88 22 PHE B N 1
ATOM 1316 C CA . PHE B 1 22 ? -12.703 0.325 8.773 1 98.88 22 PHE B CA 1
ATOM 1317 C C . PHE B 1 22 ? -14.031 0.417 9.508 1 98.88 22 PHE B C 1
ATOM 1319 O O . PHE B 1 22 ? -14.68 1.465 9.5 1 98.88 22 PHE B O 1
ATOM 1326 N N . LEU B 1 23 ? -14.406 -0.55 10.125 1 98.75 23 LEU B N 1
ATOM 1327 C CA . LEU B 1 23 ? -15.688 -0.566 10.828 1 98.75 23 LEU B CA 1
ATOM 1328 C C . LEU B 1 23 ? -15.617 0.261 12.109 1 98.75 23 LEU B C 1
ATOM 1330 O O . LEU B 1 23 ? -16.578 0.932 12.477 1 98.75 23 LEU B O 1
ATOM 1334 N N . GLY B 1 24 ? -14.484 0.207 12.758 1 98.75 24 GLY B N 1
ATOM 1335 C CA . GLY B 1 24 ? -14.32 0.91 14.023 1 98.75 24 GLY B CA 1
ATOM 1336 C C . GLY B 1 24 ? -14.383 2.42 13.875 1 98.75 24 GLY B C 1
ATOM 1337 O O . GLY B 1 24 ? -14.859 3.115 14.781 1 98.75 24 GLY B O 1
ATOM 1338 N N . THR B 1 25 ? -13.945 2.941 12.812 1 98.81 25 THR B N 1
ATOM 1339 C CA . THR B 1 25 ? -13.805 4.383 12.633 1 98.81 25 THR B CA 1
ATOM 1340 C C . THR B 1 25 ? -15.172 5.062 12.602 1 98.81 25 THR B C 1
ATOM 1342 O O . THR B 1 25 ? -15.477 5.895 13.461 1 98.81 25 THR B O 1
ATOM 1345 N N . PRO B 1 26 ? -16.078 4.777 11.68 1 98.75 26 PRO B N 1
ATOM 1346 C CA . PRO B 1 26 ? -17.359 5.457 11.703 1 98.75 26 PRO B CA 1
ATOM 1347 C C . PRO B 1 26 ? -18.203 5.078 12.922 1 98.75 26 PRO B C 1
ATOM 1349 O O . PRO B 1 26 ? -19 5.891 13.406 1 98.75 26 PRO B O 1
ATOM 1352 N N . LEU B 1 27 ? -18.047 3.822 13.43 1 98.69 27 LEU B N 1
ATOM 1353 C CA . LEU B 1 27 ? -18.766 3.426 14.625 1 98.69 27 LEU B CA 1
ATOM 1354 C C . LEU B 1 27 ? -18.391 4.309 15.812 1 98.69 27 LEU B C 1
ATOM 1356 O O . LEU B 1 27 ? -19.25 4.809 16.531 1 98.69 27 LEU B O 1
ATOM 1360 N N . LEU B 1 28 ? -17.078 4.488 16.031 1 98.62 28 LEU B N 1
ATOM 1361 C CA . LEU B 1 28 ? -16.594 5.344 17.109 1 98.62 28 LEU B CA 1
ATOM 1362 C C . LEU B 1 28 ? -17.156 6.758 16.984 1 98.62 28 LEU B C 1
ATOM 1364 O O . LEU B 1 28 ? -17.641 7.332 17.953 1 98.62 28 LEU B O 1
ATOM 1368 N N . MET B 1 29 ? -17.047 7.281 15.766 1 98.38 29 MET B N 1
ATOM 1369 C CA . MET B 1 29 ? -17.5 8.656 15.555 1 98.38 29 MET B CA 1
ATOM 1370 C C . MET B 1 29 ? -19 8.773 15.734 1 98.38 29 MET B C 1
ATOM 1372 O O . MET B 1 29 ? -19.5 9.789 16.219 1 98.38 29 MET B O 1
ATOM 1376 N N . SER B 1 30 ? -19.75 7.738 15.359 1 97.44 30 SER B N 1
ATOM 1377 C CA . SER B 1 30 ? -21.188 7.746 15.547 1 97.44 30 SER B CA 1
ATOM 1378 C C . SER B 1 30 ? -21.562 7.68 17.031 1 97.44 30 SER B C 1
ATOM 1380 O O . SER B 1 30 ? -22.438 8.414 17.484 1 97.44 30 SER B O 1
ATOM 1382 N N . VAL B 1 31 ? -20.859 6.879 17.766 1 97.94 31 VAL B N 1
ATOM 1383 C CA . VAL B 1 31 ? -21.156 6.684 19.188 1 97.94 31 VAL B CA 1
ATOM 1384 C C . VAL B 1 31 ? -20.797 7.945 19.969 1 97.94 31 VAL B C 1
ATOM 1386 O O . VAL B 1 31 ? -21.516 8.344 20.875 1 97.94 31 VAL B O 1
ATOM 1389 N N . THR B 1 32 ? -19.734 8.602 19.594 1 97.12 32 THR B N 1
ATOM 1390 C CA . THR B 1 32 ? -19.297 9.805 20.297 1 97.12 32 THR B CA 1
ATOM 1391 C C . THR B 1 32 ? -19.969 11.039 19.703 1 97.12 32 THR B C 1
ATOM 1393 O O . THR B 1 32 ? -19.781 12.148 20.203 1 97.12 32 THR B O 1
ATOM 1396 N N . GLN B 1 33 ? -20.703 10.883 18.656 1 95.62 33 GLN B N 1
ATOM 1397 C CA . GLN B 1 33 ? -21.406 11.969 17.969 1 95.62 33 GLN B CA 1
ATOM 1398 C C . GLN B 1 33 ? -20.453 13.109 17.641 1 95.62 33 GLN B C 1
ATOM 1400 O O . GLN B 1 33 ? -20.734 14.273 17.922 1 95.62 33 GLN B O 1
ATOM 1405 N N . SER B 1 34 ? -19.234 12.727 17.125 1 96.12 34 SER B N 1
ATOM 1406 C CA . SER B 1 34 ? -18.203 13.68 16.75 1 96.12 34 SER B CA 1
ATOM 1407 C C . SER B 1 34 ? -17.438 13.195 15.523 1 96.12 34 SER B C 1
ATOM 1409 O O . SER B 1 34 ? -17.516 12.031 15.148 1 96.12 34 SER B O 1
ATOM 1411 N N . TYR B 1 35 ? -16.812 14.18 14.898 1 96.69 35 TYR B N 1
ATOM 1412 C CA . TYR B 1 35 ? -15.859 13.859 13.844 1 96.69 35 TYR B CA 1
ATOM 1413 C C . TYR B 1 35 ? -14.43 13.961 14.367 1 96.69 35 TYR B C 1
ATOM 1415 O O . TYR B 1 35 ? -14.008 15.016 14.852 1 96.69 35 TYR B O 1
ATOM 1423 N N . LEU B 1 36 ? -13.703 12.969 14.375 1 97.75 36 LEU B N 1
ATOM 1424 C CA . LEU B 1 36 ? -12.328 12.883 14.867 1 97.75 36 LEU B CA 1
ATOM 1425 C C . LEU B 1 36 ? -11.344 12.812 13.711 1 97.75 36 LEU B C 1
ATOM 1427 O O . LEU B 1 36 ? -11.086 11.734 13.172 1 97.75 36 LEU B O 1
ATOM 1431 N N . PRO B 1 37 ? -10.719 13.898 13.328 1 97.12 37 PRO B N 1
ATOM 1432 C CA . PRO B 1 37 ? -9.867 13.953 12.148 1 97.12 37 PRO B CA 1
ATOM 1433 C C . PRO B 1 37 ? -8.711 12.953 12.203 1 97.12 37 PRO B C 1
ATOM 1435 O O . PRO B 1 37 ? -8.328 12.383 11.18 1 97.12 37 PRO B O 1
ATOM 1438 N N . GLU B 1 38 ? -8.148 12.75 13.367 1 97.38 38 GLU B N 1
ATOM 1439 C CA . GLU B 1 38 ? -7.023 11.828 13.5 1 97.38 38 GLU B CA 1
ATOM 1440 C C . GLU B 1 38 ? -7.449 10.391 13.211 1 97.38 38 GLU B C 1
ATOM 1442 O O . GLU B 1 38 ? -6.688 9.609 12.633 1 97.38 38 GLU B O 1
ATOM 1447 N N . VAL B 1 39 ? -8.586 10.055 13.664 1 98.44 39 VAL B N 1
ATOM 1448 C CA . VAL B 1 39 ? -9.125 8.719 13.43 1 98.44 39 VAL B CA 1
ATOM 1449 C C . VAL B 1 39 ? -9.469 8.555 11.953 1 98.44 39 VAL B C 1
ATOM 1451 O O . VAL B 1 39 ? -9.195 7.512 11.359 1 98.44 39 VAL B O 1
ATOM 1454 N N . ALA B 1 40 ? -10.078 9.586 11.367 1 98.56 40 ALA B N 1
ATOM 1455 C CA . ALA B 1 40 ? -10.367 9.578 9.938 1 98.56 40 ALA B CA 1
ATOM 1456 C C . ALA B 1 40 ? -9.094 9.445 9.117 1 98.56 40 ALA B C 1
ATOM 1458 O O . ALA B 1 40 ? -9.062 8.711 8.125 1 98.56 40 ALA B O 1
ATOM 1459 N N . TYR B 1 41 ? -8.102 10.117 9.562 1 98.62 41 TYR B N 1
ATOM 1460 C CA . TYR B 1 41 ? -6.812 10.031 8.883 1 98.62 41 TYR B CA 1
ATOM 1461 C C . TYR B 1 41 ? -6.258 8.609 8.945 1 98.62 41 TYR B C 1
ATOM 1463 O O . TYR B 1 41 ? -5.805 8.07 7.93 1 98.62 41 TYR B O 1
ATOM 1471 N N . ALA B 1 42 ? -6.277 8.055 10.125 1 98.75 42 ALA B N 1
ATOM 1472 C CA . ALA B 1 42 ? -5.789 6.688 10.305 1 98.75 42 ALA B CA 1
ATOM 1473 C C . ALA B 1 42 ? -6.539 5.711 9.398 1 98.75 42 ALA B C 1
ATOM 1475 O O . ALA B 1 42 ? -5.941 4.793 8.836 1 98.75 42 ALA B O 1
ATOM 1476 N N . GLN B 1 43 ? -7.836 5.898 9.289 1 98.88 43 GLN B N 1
ATOM 1477 C CA . GLN B 1 43 ? -8.633 5.055 8.406 1 98.88 43 GLN B CA 1
ATOM 1478 C C . GLN B 1 43 ? -8.227 5.258 6.945 1 98.88 43 GLN B C 1
ATOM 1480 O O . GLN B 1 43 ? -8.109 4.293 6.191 1 98.88 43 GLN B O 1
ATOM 1485 N N . MET B 1 44 ? -8.086 6.508 6.547 1 98.88 44 MET B N 1
ATOM 1486 C CA . MET B 1 44 ? -7.754 6.84 5.168 1 98.88 44 MET B CA 1
ATOM 1487 C C . MET B 1 44 ? -6.422 6.215 4.766 1 98.88 44 MET B C 1
ATOM 1489 O O . MET B 1 44 ? -6.32 5.586 3.709 1 98.88 44 MET B O 1
ATOM 1493 N N . VAL B 1 45 ? -5.398 6.32 5.594 1 98.88 45 VAL B N 1
ATOM 1494 C CA . VAL B 1 45 ? -4.086 5.812 5.215 1 98.88 45 VAL B CA 1
ATOM 1495 C C . VAL B 1 45 ? -4.07 4.289 5.328 1 98.88 45 VAL B C 1
ATOM 1497 O O . VAL B 1 45 ? -3.363 3.611 4.578 1 98.88 45 VAL B O 1
ATOM 1500 N N . TYR B 1 46 ? -4.867 3.721 6.238 1 98.94 46 TYR B N 1
ATOM 1501 C CA . TYR B 1 46 ? -5.082 2.277 6.23 1 98.94 46 TYR B CA 1
ATOM 1502 C C . TYR B 1 46 ? -5.727 1.827 4.926 1 98.94 46 TYR B C 1
ATOM 1504 O O . TYR B 1 46 ? -5.293 0.844 4.316 1 98.94 46 TYR B O 1
ATOM 1512 N N . GLY B 1 47 ? -6.742 2.557 4.523 1 98.88 47 GLY B N 1
ATOM 1513 C CA . GLY B 1 47 ? -7.383 2.277 3.248 1 98.88 47 GLY B CA 1
ATOM 1514 C C . GLY B 1 47 ? -6.43 2.352 2.072 1 98.88 47 GLY B C 1
ATOM 1515 O O . GLY B 1 47 ? -6.504 1.536 1.151 1 98.88 47 GLY B O 1
ATOM 1516 N N . ALA B 1 48 ? -5.539 3.332 2.078 1 98.94 48 ALA B N 1
ATOM 1517 C CA . ALA B 1 48 ? -4.527 3.443 1.028 1 98.94 48 ALA B CA 1
ATOM 1518 C C . ALA B 1 48 ? -3.598 2.234 1.032 1 98.94 48 ALA B C 1
ATOM 1520 O O . ALA B 1 48 ? -3.234 1.72 -0.027 1 98.94 48 ALA B O 1
ATOM 1521 N N . SER B 1 49 ? -3.217 1.757 2.236 1 98.88 49 SER B N 1
ATOM 1522 C CA . SER B 1 49 ? -2.377 0.568 2.354 1 98.88 49 SER B 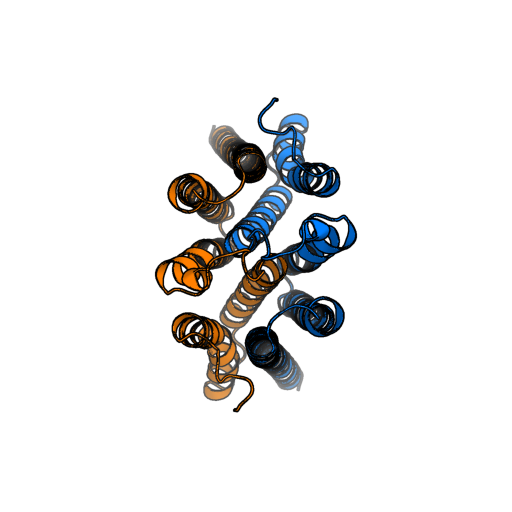CA 1
ATOM 1523 C C . SER B 1 49 ? -3.084 -0.664 1.797 1 98.88 49 SER B C 1
ATOM 1525 O O . SER B 1 49 ? -2.482 -1.449 1.06 1 98.88 49 SER B O 1
ATOM 1527 N N . ILE B 1 50 ? -4.355 -0.79 2.096 1 98.69 50 ILE B N 1
ATOM 1528 C CA . ILE B 1 50 ? -5.141 -1.919 1.611 1 98.69 50 ILE B CA 1
ATOM 1529 C C . ILE B 1 50 ? -5.293 -1.829 0.094 1 98.69 50 ILE B C 1
ATOM 1531 O O . ILE B 1 50 ? -5.191 -2.838 -0.607 1 98.69 50 ILE B O 1
ATOM 1535 N N . LEU B 1 51 ? -5.602 -0.627 -0.368 1 98.69 51 LEU B N 1
ATOM 1536 C CA . LEU B 1 51 ? -5.75 -0.415 -1.803 1 98.69 51 LEU B CA 1
ATOM 1537 C C . LEU B 1 51 ? -4.496 -0.852 -2.553 1 98.69 51 LEU B C 1
ATOM 1539 O O . LEU B 1 51 ? -4.586 -1.538 -3.572 1 98.69 51 LEU B O 1
ATOM 1543 N N . SER B 1 52 ? -3.299 -0.481 -2.061 1 98.81 52 SER B N 1
ATOM 1544 C CA . SER B 1 52 ? -2.045 -0.886 -2.688 1 98.81 52 SER B CA 1
ATOM 1545 C C . SER B 1 52 ? -1.843 -2.395 -2.598 1 98.81 52 SER B C 1
ATOM 1547 O O . SER B 1 52 ? -1.438 -3.031 -3.572 1 98.81 52 SER B O 1
ATOM 1549 N N . PHE B 1 53 ? -2.15 -2.996 -1.491 1 97.88 53 PHE B N 1
ATOM 1550 C CA . PHE B 1 53 ? -2.064 -4.438 -1.278 1 97.88 53 PHE B CA 1
ATOM 1551 C C . PHE B 1 53 ? -2.951 -5.184 -2.268 1 97.88 53 PHE B C 1
ATOM 1553 O O . PHE B 1 53 ? -2.527 -6.18 -2.859 1 97.88 53 PHE B O 1
ATOM 1560 N N . LEU B 1 54 ? -4.168 -4.672 -2.453 1 95 54 LEU B N 1
ATOM 1561 C CA . LEU B 1 54 ? -5.121 -5.285 -3.371 1 95 54 LEU B CA 1
ATOM 1562 C C . LEU B 1 54 ? -4.574 -5.293 -4.797 1 95 54 LEU B C 1
ATOM 1564 O O . LEU B 1 54 ? -4.809 -6.238 -5.551 1 95 54 LEU B O 1
ATOM 1568 N N . GLY B 1 55 ? -3.908 -4.289 -5.156 1 93.69 55 GLY B N 1
ATOM 1569 C CA . GLY B 1 55 ? -3.326 -4.215 -6.484 1 93.69 55 GLY B CA 1
ATOM 1570 C C . GLY B 1 55 ? -2.311 -5.309 -6.758 1 93.69 55 GLY B C 1
ATOM 1571 O O . GLY B 1 55 ? -2.209 -5.805 -7.879 1 93.69 55 GLY B O 1
ATOM 1572 N N . GLY B 1 56 ? -1.569 -5.648 -5.738 1 91.81 56 GLY B N 1
ATOM 1573 C CA . GLY B 1 56 ? -0.535 -6.66 -5.891 1 91.81 56 GLY B CA 1
ATOM 1574 C C . GLY B 1 56 ? -1.035 -8.07 -5.633 1 91.81 56 GLY B C 1
ATOM 1575 O O . GLY B 1 56 ? -0.44 -9.039 -6.102 1 91.81 56 GLY B O 1
ATOM 1576 N N . PHE B 1 57 ? -2.098 -8.164 -4.957 1 89.38 57 PHE B N 1
ATOM 1577 C CA . PHE B 1 57 ? -2.494 -9.461 -4.438 1 89.38 57 PHE B CA 1
ATOM 1578 C C . PHE B 1 57 ? -3.104 -10.32 -5.535 1 89.38 57 PHE B C 1
ATOM 1580 O O . PHE B 1 57 ? -4.008 -9.883 -6.25 1 89.38 57 PHE B O 1
ATOM 1587 N N . ALA B 1 58 ? -2.533 -11.531 -5.695 1 83.44 58 ALA B N 1
ATOM 1588 C CA . ALA B 1 58 ? -3.041 -12.57 -6.586 1 83.44 58 ALA B CA 1
ATOM 1589 C C . ALA B 1 58 ? -2.945 -13.945 -5.934 1 83.44 58 ALA B C 1
ATOM 1591 O O . ALA B 1 58 ? -2.168 -14.141 -4.996 1 83.44 58 ALA B O 1
ATOM 1592 N N . LEU B 1 59 ? -3.818 -14.781 -6.445 1 77.69 59 LEU B N 1
ATOM 1593 C CA . LEU B 1 59 ? -3.678 -16.172 -6.008 1 77.69 59 LEU B CA 1
ATOM 1594 C C . LEU B 1 59 ? -2.406 -16.781 -6.574 1 77.69 59 LEU B C 1
ATOM 1596 O O . LEU B 1 59 ? -2.27 -16.938 -7.793 1 77.69 59 LEU B O 1
ATOM 1600 N N . PRO B 1 60 ? -1.477 -17.047 -5.672 1 71.94 60 PRO B N 1
ATOM 1601 C CA . PRO B 1 60 ? -0.193 -17.547 -6.176 1 71.94 60 PRO B CA 1
ATOM 1602 C C . PRO B 1 60 ? -0.327 -18.844 -6.949 1 71.94 60 PRO B C 1
ATOM 1604 O O . PRO B 1 60 ? -1.234 -19.641 -6.68 1 71.94 60 PRO B O 1
ATOM 1607 N N . GLU B 1 61 ? 0.5 -19.031 -8.031 1 63.47 61 GLU B N 1
ATOM 1608 C CA . GLU B 1 61 ? 0.584 -20.25 -8.828 1 63.47 61 GLU B CA 1
ATOM 1609 C C . GLU B 1 61 ? 0.962 -21.438 -7.969 1 63.47 61 GLU B C 1
ATOM 1611 O O . GLU B 1 61 ? 1.856 -21.344 -7.125 1 63.47 61 GLU B O 1
ATOM 1616 N N . GLY B 1 62 ? 0.349 -22.734 -8.414 1 56.62 62 GLY B N 1
ATOM 1617 C CA . GLY B 1 62 ? 0.708 -24.031 -7.863 1 56.62 62 GLY B CA 1
ATOM 1618 C C . GLY B 1 62 ? -0.041 -24.375 -6.586 1 56.62 62 GLY B C 1
ATOM 1619 O O . GLY B 1 62 ? -1.216 -24.734 -6.629 1 56.62 62 GLY B O 1
ATOM 1620 N N . SER B 1 63 ? 0.381 -24.234 -5.25 1 49.47 63 SER B N 1
ATOM 1621 C CA . SER B 1 63 ? 0.121 -25 -4.031 1 49.47 63 SER B CA 1
ATOM 1622 C C . SER B 1 63 ? -1.122 -24.484 -3.314 1 49.47 63 SER B C 1
ATOM 1624 O O . SER B 1 63 ? -1.323 -23.266 -3.203 1 49.47 63 SER B O 1
ATOM 1626 N N . PRO B 1 64 ? -2.266 -25.25 -3.303 1 49.62 64 PRO B N 1
ATOM 1627 C CA . PRO B 1 64 ? -3.291 -25 -2.289 1 49.62 64 PRO B CA 1
ATOM 1628 C C . PRO B 1 64 ? -2.748 -24.25 -1.07 1 49.62 64 PRO B C 1
ATOM 1630 O O . PRO B 1 64 ? -3.514 -23.625 -0.329 1 49.62 64 PRO B O 1
ATOM 1633 N N . ALA B 1 65 ? -1.458 -24.656 -0.847 1 50.34 65 ALA B N 1
ATOM 1634 C CA . ALA B 1 65 ? -0.64 -24.312 0.31 1 50.34 65 ALA B CA 1
ATOM 1635 C C . ALA B 1 65 ? -0.544 -22.797 0.47 1 50.34 65 ALA B C 1
ATOM 1637 O O . ALA B 1 65 ? -0.269 -22.297 1.564 1 50.34 65 ALA B O 1
ATOM 1638 N N . HIS B 1 66 ? -1.106 -21.984 -0.586 1 60.53 66 HIS B N 1
ATOM 1639 C CA . HIS B 1 66 ? -0.67 -20.594 -0.531 1 60.53 66 HIS B CA 1
ATOM 1640 C C . HIS B 1 66 ? -1.666 -19.734 0.239 1 60.53 66 HIS B C 1
ATOM 1642 O O . HIS B 1 66 ? -1.377 -18.578 0.561 1 60.53 66 HIS B O 1
ATOM 1648 N N . THR B 1 67 ? -2.799 -20.438 0.613 1 77.88 67 THR B N 1
ATOM 1649 C CA . THR B 1 67 ? -3.652 -19.672 1.512 1 77.88 67 THR B CA 1
ATOM 1650 C C . THR B 1 67 ? -3.582 -20.219 2.932 1 77.88 67 THR B C 1
ATOM 1652 O O . THR B 1 67 ? -4.582 -20.234 3.652 1 77.88 67 THR B O 1
ATOM 1655 N N . ASP B 1 68 ? -2.352 -20.75 3.154 1 84.25 68 ASP B N 1
ATOM 1656 C CA . ASP B 1 68 ? -2.201 -21.203 4.535 1 84.25 68 ASP B CA 1
ATOM 1657 C C . ASP B 1 68 ? -1.914 -20.031 5.469 1 84.25 68 ASP B C 1
ATOM 1659 O O . ASP B 1 68 ? -1.715 -18.906 5.012 1 84.25 68 ASP B O 1
ATOM 1663 N N . TRP B 1 69 ? -1.954 -20.375 6.766 1 90.5 69 TRP B N 1
ATOM 1664 C CA . TRP B 1 69 ? -1.834 -19.359 7.812 1 90.5 69 TRP B CA 1
ATOM 1665 C C . TRP B 1 69 ? -0.497 -18.625 7.715 1 90.5 69 TRP B C 1
ATOM 1667 O O . TRP B 1 69 ? -0.444 -17.406 7.801 1 90.5 69 TRP B O 1
ATOM 1677 N N . MET B 1 70 ? 0.566 -19.344 7.523 1 87.62 70 MET B N 1
ATOM 1678 C CA . MET B 1 70 ? 1.904 -18.766 7.52 1 87.62 70 MET B CA 1
ATOM 1679 C C . MET B 1 70 ? 2.076 -17.812 6.344 1 87.62 70 MET B C 1
ATOM 1681 O O . MET B 1 70 ? 2.533 -16.672 6.52 1 87.62 70 MET B O 1
ATOM 1685 N N . ASN B 1 71 ? 1.654 -18.172 5.18 1 86.38 71 ASN B N 1
ATOM 1686 C CA . ASN B 1 71 ? 1.824 -17.359 3.979 1 86.38 71 ASN B CA 1
ATOM 1687 C C . ASN B 1 71 ? 0.943 -16.109 4.012 1 86.38 71 ASN B C 1
ATOM 1689 O O . ASN B 1 71 ? 1.406 -15.008 3.711 1 86.38 71 ASN B O 1
ATOM 1693 N N . LEU B 1 72 ? -0.274 -16.297 4.383 1 90.88 72 LEU B N 1
ATOM 1694 C CA . LEU B 1 72 ? -1.191 -15.164 4.395 1 90.88 72 LEU B CA 1
ATOM 1695 C C . LEU B 1 72 ? -0.826 -14.18 5.496 1 90.88 72 LEU B C 1
ATOM 1697 O O . LEU B 1 72 ? -0.891 -12.961 5.297 1 90.88 72 LEU B O 1
ATOM 1701 N N . SER B 1 73 ? -0.457 -14.695 6.598 1 93.62 73 SER B N 1
ATOM 1702 C CA . SER B 1 73 ? -0.038 -13.812 7.68 1 93.62 73 SER B CA 1
ATOM 1703 C C . SER B 1 73 ? 1.204 -13.016 7.289 1 93.62 73 SER B C 1
ATOM 1705 O O . SER B 1 73 ? 1.278 -11.812 7.539 1 93.62 73 SER B O 1
ATOM 1707 N N . ASN B 1 74 ? 2.172 -13.633 6.664 1 91.81 74 ASN B N 1
ATOM 1708 C CA . ASN B 1 74 ? 3.393 -12.953 6.238 1 91.81 74 ASN B CA 1
ATOM 1709 C C . ASN B 1 74 ? 3.109 -11.922 5.156 1 91.81 74 ASN B C 1
ATOM 1711 O O . ASN B 1 74 ? 3.783 -10.891 5.082 1 91.81 74 ASN B O 1
ATOM 1715 N N . SER B 1 75 ? 2.086 -12.172 4.379 1 93.06 75 SER B N 1
ATOM 1716 C CA . SER B 1 75 ? 1.767 -11.273 3.279 1 93.06 75 SER B CA 1
ATOM 1717 C C . SER B 1 75 ? 1.217 -9.945 3.795 1 93.06 75 SER B C 1
ATOM 1719 O O . SER B 1 75 ? 1.388 -8.906 3.154 1 93.06 75 SER B O 1
ATOM 1721 N N . VAL B 1 76 ? 0.609 -9.961 4.973 1 96.31 76 VAL B N 1
ATOM 1722 C CA . VAL B 1 76 ? -0.048 -8.742 5.438 1 96.31 76 VAL B CA 1
ATOM 1723 C C . VAL B 1 76 ? 0.93 -7.91 6.266 1 96.31 76 VAL B C 1
ATOM 1725 O O . VAL B 1 76 ? 0.703 -6.719 6.496 1 96.31 76 VAL B O 1
ATOM 1728 N N . VAL B 1 77 ? 2.035 -8.469 6.695 1 97.5 77 VAL B N 1
ATOM 1729 C CA . VAL B 1 77 ? 2.977 -7.824 7.605 1 97.5 77 VAL B CA 1
ATOM 1730 C C . VAL B 1 77 ? 3.539 -6.562 6.957 1 97.5 77 VAL B C 1
ATOM 1732 O O . VAL B 1 77 ? 3.508 -5.48 7.551 1 97.5 77 VAL B O 1
ATOM 1735 N N . PRO B 1 78 ? 3.986 -6.625 5.699 1 98.19 78 PRO B N 1
ATOM 1736 C CA . PRO B 1 78 ? 4.512 -5.406 5.086 1 98.19 78 PRO B CA 1
ATOM 1737 C C . PRO B 1 78 ? 3.461 -4.301 4.984 1 98.19 78 PRO B C 1
ATOM 1739 O O . PRO B 1 78 ? 3.781 -3.121 5.156 1 98.19 78 PRO B O 1
ATOM 1742 N N . SER B 1 79 ? 2.246 -4.703 4.738 1 98.62 79 SER B N 1
ATOM 1743 C CA . SER B 1 79 ? 1.177 -3.717 4.629 1 98.62 79 SER B CA 1
ATOM 1744 C C . SER B 1 79 ? 0.881 -3.07 5.98 1 98.62 79 SER B C 1
ATOM 1746 O O . SER B 1 79 ? 0.602 -1.872 6.055 1 98.62 79 SER B O 1
ATOM 1748 N N . LEU B 1 80 ? 0.975 -3.824 7.035 1 98.81 80 LEU B N 1
ATOM 1749 C CA . LEU B 1 80 ? 0.78 -3.277 8.375 1 98.81 80 LEU B CA 1
ATOM 1750 C C . LEU B 1 80 ? 1.907 -2.316 8.734 1 98.81 80 LEU B C 1
ATOM 1752 O O . LEU B 1 80 ? 1.669 -1.284 9.367 1 98.81 80 LEU B O 1
ATOM 1756 N N . LEU B 1 81 ? 3.09 -2.646 8.312 1 98.88 81 LEU B N 1
ATOM 1757 C CA . LEU B 1 81 ? 4.219 -1.747 8.531 1 98.88 81 LEU B CA 1
ATOM 1758 C C . LEU B 1 81 ? 4.055 -0.465 7.723 1 98.88 81 LEU B C 1
ATOM 1760 O O . LEU B 1 81 ? 4.379 0.623 8.203 1 98.88 81 LEU B O 1
ATOM 1764 N N . ALA B 1 82 ? 3.564 -0.593 6.508 1 98.94 82 ALA B N 1
ATOM 1765 C CA . ALA B 1 82 ? 3.266 0.593 5.707 1 98.94 82 ALA B CA 1
ATOM 1766 C C . ALA B 1 82 ? 2.266 1.498 6.422 1 98.94 82 ALA B C 1
ATOM 1768 O O . ALA B 1 82 ? 2.475 2.711 6.516 1 98.94 82 ALA B O 1
ATOM 1769 N N . TRP B 1 83 ? 1.261 0.892 6.918 1 98.88 83 TRP B N 1
ATOM 1770 C CA . TRP B 1 83 ? 0.252 1.638 7.664 1 98.88 83 TRP B CA 1
ATOM 1771 C C . TRP B 1 83 ? 0.876 2.359 8.852 1 98.88 83 TRP B C 1
ATOM 1773 O O . TRP B 1 83 ? 0.625 3.547 9.07 1 98.88 83 TRP B O 1
ATOM 1783 N N . MET B 1 84 ? 1.714 1.75 9.633 1 98.88 84 MET B N 1
ATOM 1784 C CA . MET B 1 84 ? 2.389 2.35 10.781 1 98.88 84 MET B CA 1
ATOM 1785 C C . MET B 1 84 ? 3.262 3.523 10.344 1 98.88 84 MET B C 1
ATOM 1787 O O . MET B 1 84 ? 3.295 4.559 11.008 1 98.88 84 MET B O 1
ATOM 1791 N N . ALA B 1 85 ? 3.951 3.307 9.273 1 98.94 85 ALA B N 1
ATOM 1792 C CA . ALA B 1 85 ? 4.801 4.379 8.766 1 98.94 85 ALA B CA 1
ATOM 1793 C C . ALA B 1 85 ? 3.975 5.613 8.414 1 98.94 85 ALA B C 1
ATOM 1795 O O . ALA B 1 85 ? 4.387 6.742 8.688 1 98.94 85 ALA B O 1
ATOM 1796 N N . LEU B 1 86 ? 2.785 5.387 7.883 1 98.88 86 LEU B N 1
ATOM 1797 C CA . LEU B 1 86 ? 1.946 6.477 7.395 1 98.88 86 LEU B CA 1
ATOM 1798 C C . LEU B 1 86 ? 1.314 7.238 8.555 1 98.88 86 LEU B C 1
ATOM 1800 O O . LEU B 1 86 ? 0.888 8.383 8.391 1 98.88 86 LEU B O 1
ATOM 1804 N N . LEU B 1 87 ? 1.312 6.605 9.711 1 98.62 87 LEU B N 1
ATOM 1805 C CA . LEU B 1 87 ? 0.81 7.293 10.898 1 98.62 87 LEU B CA 1
ATOM 1806 C C . LEU B 1 87 ? 1.824 8.305 11.406 1 98.62 87 LEU B C 1
ATOM 1808 O O . LEU B 1 87 ? 1.484 9.18 12.211 1 98.62 87 LEU B O 1
ATOM 1812 N N . CYS B 1 88 ? 3.053 8.281 10.922 1 97.75 88 CYS B N 1
ATOM 1813 C CA . CYS B 1 88 ? 4.102 9.219 11.297 1 97.75 88 CYS B CA 1
ATOM 1814 C C . CYS B 1 88 ? 4.09 10.438 10.383 1 97.75 88 CYS B C 1
ATOM 1816 O O . CYS B 1 88 ? 5.145 10.906 9.945 1 97.75 88 CYS B O 1
ATOM 1818 N N . ARG B 1 89 ? 2.984 10.961 10.117 1 92.38 89 ARG B N 1
ATOM 1819 C CA . ARG B 1 89 ? 2.844 12.031 9.141 1 92.38 89 ARG B CA 1
ATOM 1820 C C . ARG B 1 89 ? 3.605 13.273 9.578 1 92.38 89 ARG B C 1
ATOM 1822 O O . ARG B 1 89 ? 4.074 14.047 8.742 1 92.38 89 ARG B O 1
ATOM 1829 N N . ASP B 1 90 ? 3.855 13.531 10.852 1 94.88 90 ASP B N 1
ATOM 1830 C CA . ASP B 1 90 ? 4.516 14.727 11.359 1 94.88 90 ASP B CA 1
ATOM 1831 C C . ASP B 1 90 ? 6.016 14.5 11.523 1 94.88 90 ASP B C 1
ATOM 1833 O O . ASP B 1 90 ? 6.758 15.43 11.852 1 94.88 90 ASP B O 1
ATOM 1837 N N . ASN B 1 91 ? 6.441 13.305 11.375 1 97.75 91 ASN B N 1
ATOM 1838 C CA . ASN B 1 91 ? 7.852 12.938 11.445 1 97.75 91 ASN B CA 1
ATOM 1839 C C . ASN B 1 91 ? 8.258 12.062 10.266 1 97.75 91 ASN B C 1
ATOM 1841 O O . ASN B 1 91 ? 8.258 10.836 10.367 1 97.75 91 ASN B O 1
ATOM 1845 N N . ILE B 1 92 ? 8.625 12.664 9.227 1 97.62 92 ILE B N 1
ATOM 1846 C CA . ILE B 1 92 ? 8.914 12.016 7.957 1 97.62 92 ILE B CA 1
ATOM 1847 C C . ILE B 1 92 ? 10.062 11.023 8.133 1 97.62 92 ILE B C 1
ATOM 1849 O O . ILE B 1 92 ? 10.039 9.93 7.57 1 97.62 92 ILE B O 1
ATOM 1853 N N . ALA B 1 93 ? 11.117 11.461 8.883 1 98.12 93 ALA B N 1
ATOM 1854 C CA . ALA B 1 93 ? 12.281 10.602 9.086 1 98.12 93 ALA B CA 1
ATOM 1855 C C . ALA B 1 93 ? 11.883 9.289 9.75 1 98.12 93 ALA B C 1
ATOM 1857 O O . ALA B 1 93 ? 12.344 8.219 9.344 1 98.12 93 ALA B O 1
ATOM 1858 N N . GLU B 1 94 ? 11.062 9.375 10.789 1 98.56 94 GLU B N 1
ATOM 1859 C CA . GLU B 1 94 ? 10.578 8.172 11.461 1 98.56 94 GLU B CA 1
ATOM 1860 C C . GLU B 1 94 ? 9.781 7.285 10.508 1 98.56 94 GLU B C 1
ATOM 1862 O O . GLU B 1 94 ? 9.977 6.07 10.469 1 98.56 94 GLU B O 1
ATOM 1867 N N . GLY B 1 95 ? 8.852 7.871 9.75 1 98.81 95 GLY B N 1
ATOM 1868 C CA . GLY B 1 95 ? 8.102 7.121 8.758 1 98.81 95 GLY B CA 1
ATOM 1869 C C . GLY B 1 95 ? 8.984 6.453 7.723 1 98.81 95 GLY B C 1
ATOM 1870 O O . GLY B 1 95 ? 8.789 5.277 7.398 1 98.81 95 GLY B O 1
ATOM 1871 N N . ALA B 1 96 ? 9.922 7.176 7.246 1 98.81 96 ALA B N 1
ATOM 1872 C CA . ALA B 1 96 ? 10.852 6.645 6.25 1 98.81 96 ALA B CA 1
ATOM 1873 C C . ALA B 1 96 ? 11.656 5.48 6.812 1 98.81 96 ALA B C 1
ATOM 1875 O O . ALA B 1 96 ? 11.945 4.512 6.105 1 98.81 96 ALA B O 1
ATOM 1876 N N . LEU B 1 97 ? 12.07 5.605 8.07 1 98.81 97 LEU B N 1
ATOM 1877 C CA . LEU B 1 97 ? 12.805 4.527 8.719 1 98.81 97 LEU B CA 1
ATOM 1878 C C . LEU B 1 97 ? 11.953 3.268 8.812 1 98.81 97 LEU B C 1
ATOM 1880 O O . LEU B 1 97 ? 12.445 2.162 8.57 1 98.81 97 LEU B O 1
ATOM 1884 N N . ILE B 1 98 ? 10.695 3.385 9.148 1 98.94 98 ILE B N 1
ATOM 1885 C CA . ILE B 1 98 ? 9.789 2.244 9.242 1 98.94 98 ILE B CA 1
ATOM 1886 C C . ILE B 1 98 ? 9.609 1.613 7.867 1 98.94 98 ILE B C 1
ATOM 1888 O O . ILE B 1 98 ? 9.648 0.388 7.73 1 98.94 98 ILE B O 1
ATOM 1892 N N . VAL B 1 99 ? 9.391 2.447 6.875 1 98.88 99 VAL B N 1
ATOM 1893 C CA . VAL B 1 99 ? 9.266 1.939 5.512 1 98.88 99 VAL B CA 1
ATOM 1894 C C . VAL B 1 99 ? 10.539 1.178 5.129 1 98.88 99 VAL B C 1
ATOM 1896 O O . VAL B 1 99 ? 10.461 0.074 4.586 1 98.88 99 VAL B O 1
ATOM 1899 N N . ASN B 1 100 ? 11.703 1.766 5.406 1 98.88 100 ASN B N 1
ATOM 1900 C CA . ASN B 1 100 ? 12.977 1.137 5.047 1 98.88 100 ASN B CA 1
ATOM 1901 C C . ASN B 1 100 ? 13.148 -0.211 5.742 1 98.88 100 ASN B C 1
ATOM 1903 O O . ASN B 1 100 ? 13.578 -1.184 5.121 1 98.88 100 ASN B O 1
ATOM 1907 N N . ARG B 1 101 ? 12.836 -0.206 7.016 1 98.69 101 ARG B N 1
ATOM 1908 C CA . ARG B 1 101 ? 12.891 -1.473 7.738 1 98.69 101 ARG B CA 1
ATOM 1909 C C . ARG B 1 101 ? 11.922 -2.486 7.141 1 98.69 101 ARG B C 1
ATOM 1911 O O . ARG B 1 101 ? 12.242 -3.674 7.039 1 98.69 101 ARG B O 1
ATOM 1918 N N . GLY B 1 102 ? 10.75 -2.027 6.785 1 98.75 102 GLY B N 1
ATOM 1919 C CA . GLY B 1 102 ? 9.766 -2.9 6.164 1 98.75 102 GLY B CA 1
ATOM 1920 C C . GLY B 1 102 ? 10.234 -3.471 4.836 1 98.75 102 GLY B C 1
ATOM 1921 O O . GLY B 1 102 ? 10.023 -4.656 4.559 1 98.75 102 GLY B O 1
ATOM 1922 N N . VAL B 1 103 ? 10.82 -2.656 4.043 1 98.38 103 VAL B N 1
ATOM 1923 C CA . VAL B 1 103 ? 11.312 -3.09 2.74 1 98.38 103 VAL B CA 1
ATOM 1924 C C . VAL B 1 103 ? 12.414 -4.129 2.924 1 98.38 103 VAL B C 1
ATOM 1926 O O . VAL B 1 103 ? 12.461 -5.129 2.205 1 98.38 103 VAL B O 1
ATOM 1929 N N . VAL B 1 104 ? 13.273 -3.91 3.859 1 97.69 104 VAL B N 1
ATOM 1930 C CA . VAL B 1 104 ? 14.328 -4.871 4.156 1 97.69 104 VAL B CA 1
ATOM 1931 C C . VAL B 1 104 ? 13.719 -6.176 4.656 1 97.69 104 VAL B C 1
ATOM 1933 O O . VAL B 1 104 ? 14.188 -7.262 4.301 1 97.69 104 VAL B O 1
ATOM 1936 N N . LEU B 1 105 ? 12.734 -6.09 5.52 1 97.31 105 LEU B N 1
ATOM 1937 C CA . LEU B 1 105 ? 12.016 -7.281 5.961 1 97.31 105 LEU B CA 1
ATOM 1938 C C . LEU B 1 105 ? 11.414 -8.023 4.773 1 97.31 105 LEU B C 1
ATOM 1940 O O . LEU B 1 105 ? 11.492 -9.258 4.703 1 97.31 105 LEU B O 1
ATOM 1944 N N . ALA B 1 106 ? 10.797 -7.301 3.867 1 94.56 106 ALA B N 1
ATOM 1945 C CA . ALA B 1 106 ? 10.234 -7.914 2.668 1 94.56 106 ALA B CA 1
ATOM 1946 C C . ALA B 1 106 ? 11.312 -8.648 1.873 1 94.56 106 ALA B C 1
ATOM 1948 O O . ALA B 1 106 ? 11.062 -9.742 1.354 1 94.56 106 ALA B O 1
ATOM 1949 N N . LEU B 1 107 ? 12.469 -8.086 1.812 1 92.31 107 LEU B N 1
ATOM 1950 C CA . LEU B 1 107 ? 13.602 -8.742 1.156 1 92.31 107 LEU B CA 1
ATOM 1951 C C . LEU B 1 107 ? 13.969 -10.039 1.87 1 92.31 107 LEU B C 1
ATOM 1953 O O . LEU B 1 107 ? 14.219 -11.055 1.224 1 92.31 107 LEU B O 1
ATOM 1957 N N . HIS B 1 108 ? 14.016 -9.977 3.162 1 92.38 108 HIS B N 1
ATOM 1958 C CA . HIS B 1 108 ? 14.297 -11.164 3.957 1 92.38 108 HIS B CA 1
ATOM 1959 C C . HIS B 1 108 ? 13.266 -12.258 3.689 1 92.38 108 HIS B C 1
ATOM 1961 O O . HIS B 1 108 ? 13.617 -13.422 3.52 1 92.38 108 HIS B O 1
ATOM 1967 N N . TYR B 1 109 ? 11.992 -11.859 3.588 1 88.62 109 TYR B N 1
ATOM 1968 C CA . TYR B 1 109 ? 10.922 -12.805 3.287 1 88.62 109 TYR B CA 1
ATOM 1969 C C . TYR B 1 109 ? 11.109 -13.414 1.898 1 88.62 109 TYR B C 1
ATOM 1971 O O . TYR B 1 109 ? 10.867 -14.602 1.696 1 88.62 109 TYR B O 1
ATOM 1979 N N . ASP B 1 110 ? 11.469 -12.633 0.969 1 85.44 110 ASP B N 1
ATOM 1980 C CA . ASP B 1 110 ? 11.688 -13.117 -0.39 1 85.44 110 ASP B CA 1
ATOM 1981 C C . ASP B 1 110 ? 12.742 -14.227 -0.415 1 85.44 110 ASP B C 1
ATOM 1983 O O . ASP B 1 110 ? 12.57 -15.234 -1.104 1 85.44 110 ASP B O 1
ATOM 1987 N N . ILE B 1 111 ? 13.75 -14.109 0.298 1 82.88 111 ILE B N 1
ATOM 1988 C CA . ILE B 1 111 ? 14.875 -15.039 0.32 1 82.88 111 ILE B CA 1
ATOM 1989 C C . ILE B 1 111 ? 14.484 -16.312 1.075 1 82.88 111 ILE B C 1
ATOM 1991 O O . ILE B 1 111 ? 14.859 -17.406 0.679 1 82.88 111 ILE B O 1
ATOM 1995 N N . THR B 1 112 ? 13.539 -16.172 2.037 1 83.62 112 THR B N 1
ATOM 1996 C CA . THR B 1 112 ? 13.273 -17.297 2.93 1 83.62 112 THR B CA 1
ATOM 1997 C C . THR B 1 112 ? 11.984 -18.016 2.527 1 83.62 112 THR B C 1
ATOM 1999 O O . THR B 1 112 ? 11.852 -19.219 2.746 1 83.62 112 THR B O 1
ATOM 2002 N N . LEU B 1 113 ? 11.062 -17.312 1.928 1 74.19 113 LEU B N 1
ATOM 2003 C CA . LEU B 1 113 ? 9.727 -17.875 1.771 1 74.19 113 LEU B CA 1
ATOM 2004 C C . LEU B 1 113 ? 9.438 -18.188 0.305 1 74.19 113 LEU B C 1
ATOM 2006 O O . LEU B 1 113 ? 8.438 -18.844 -0.011 1 74.19 113 LEU B O 1
ATOM 2010 N N . LEU B 1 114 ? 10.273 -17.781 -0.563 1 69.81 114 LEU B N 1
ATOM 2011 C CA . LEU B 1 114 ? 9.938 -17.969 -1.972 1 69.81 114 LEU B CA 1
ATOM 2012 C C . LEU B 1 114 ? 10.836 -19.016 -2.615 1 69.81 114 LEU B C 1
ATOM 2014 O O . LEU B 1 114 ? 11.32 -18.828 -3.732 1 69.81 114 LEU B O 1
ATOM 2018 N N . PRO B 1 115 ? 11.062 -20.062 -1.941 1 67.75 115 PRO B N 1
ATOM 2019 C CA . PRO B 1 115 ? 11.961 -21 -2.623 1 67.75 115 PRO B CA 1
ATOM 2020 C C . PRO B 1 115 ? 11.352 -21.578 -3.895 1 67.75 115 PRO B C 1
ATOM 2022 O O . PRO B 1 115 ? 12.078 -21.953 -4.824 1 67.75 115 PRO B O 1
ATOM 2025 N N . GLY B 1 116 ? 10.109 -21.594 -4.055 1 74.31 116 GLY B N 1
ATOM 2026 C CA . GLY B 1 116 ? 9.508 -22.219 -5.219 1 74.31 116 GLY B CA 1
ATOM 2027 C C . GLY B 1 116 ? 9.273 -21.234 -6.363 1 74.31 116 GLY B C 1
ATOM 2028 O O . GLY B 1 116 ? 8.852 -21.641 -7.449 1 74.31 116 GLY B O 1
ATOM 2029 N N . TYR B 1 117 ? 9.664 -20.031 -6.176 1 81.06 117 TYR B N 1
ATOM 2030 C CA . TYR B 1 117 ? 9.469 -19.047 -7.242 1 81.06 117 TYR B CA 1
ATOM 2031 C C . TYR B 1 117 ? 10.641 -19.062 -8.219 1 81.06 117 TYR B C 1
ATOM 2033 O O . TYR B 1 117 ? 11.766 -19.422 -7.844 1 81.06 117 TYR B O 1
ATOM 2041 N N . PRO B 1 118 ? 10.398 -18.734 -9.43 1 84.81 118 PRO B N 1
ATOM 2042 C CA . PRO B 1 118 ? 11.477 -18.688 -10.414 1 84.81 118 PRO B CA 1
ATOM 2043 C C . PRO B 1 118 ? 12.602 -17.734 -10.016 1 84.81 118 PRO B C 1
ATOM 2045 O O . PRO B 1 118 ? 12.352 -16.703 -9.367 1 84.81 118 PRO B O 1
ATOM 2048 N N . SER B 1 119 ? 13.836 -18.078 -10.438 1 85.94 119 SER B N 1
ATOM 2049 C CA . SER B 1 119 ? 15.023 -17.312 -10.062 1 85.94 119 SER B CA 1
ATOM 2050 C C . SER B 1 119 ? 14.945 -15.891 -10.594 1 85.94 119 SER B C 1
ATOM 2052 O O . SER B 1 119 ? 15.414 -14.953 -9.945 1 85.94 119 SER B O 1
ATOM 2054 N N . TRP B 1 120 ? 14.406 -15.75 -11.805 1 88.25 120 TRP B N 1
ATOM 2055 C CA . TRP B 1 120 ? 14.32 -14.414 -12.383 1 88.25 120 TRP B CA 1
ATOM 2056 C C . TRP B 1 120 ? 13.453 -13.5 -11.523 1 88.25 120 TRP B C 1
ATOM 2058 O O . TRP B 1 120 ? 13.719 -12.305 -11.406 1 88.25 120 TRP B O 1
ATOM 2068 N N . PHE B 1 121 ? 12.414 -14.055 -10.969 1 89.06 121 PHE B N 1
ATOM 2069 C CA . PHE B 1 121 ? 11.484 -13.305 -10.133 1 89.06 121 PHE B CA 1
ATOM 2070 C C . PHE B 1 121 ? 12.156 -12.844 -8.844 1 89.06 121 PHE B C 1
ATOM 2072 O O . PHE B 1 121 ? 12.062 -11.672 -8.477 1 89.06 121 PHE B O 1
ATOM 2079 N N . LYS B 1 122 ? 12.906 -13.719 -8.219 1 88.94 122 LYS B N 1
ATOM 2080 C CA . LYS B 1 122 ? 13.633 -13.391 -6.996 1 88.94 122 LYS B CA 1
ATOM 2081 C C . LYS B 1 122 ? 14.711 -12.344 -7.262 1 88.94 122 LYS B C 1
ATOM 2083 O O . LYS B 1 122 ? 14.922 -11.438 -6.453 1 88.94 122 LYS B O 1
ATOM 2088 N N . ALA B 1 123 ? 15.367 -12.492 -8.359 1 91.31 123 ALA B N 1
ATOM 2089 C CA . ALA B 1 123 ? 16.469 -11.594 -8.703 1 91.31 123 ALA B CA 1
ATOM 2090 C C . ALA B 1 123 ? 15.977 -10.172 -8.922 1 91.31 123 ALA B C 1
ATOM 2092 O O . ALA B 1 123 ? 16.531 -9.219 -8.367 1 91.31 123 ALA B O 1
ATOM 2093 N N . ILE B 1 124 ? 14.938 -10.023 -9.703 1 92.38 124 ILE B N 1
ATOM 2094 C CA . ILE B 1 124 ? 14.469 -8.68 -10.016 1 92.38 124 ILE B CA 1
ATOM 2095 C C . ILE B 1 124 ? 13.891 -8.031 -8.758 1 92.38 124 ILE B C 1
ATOM 2097 O O . ILE B 1 124 ? 14.078 -6.836 -8.523 1 92.38 124 ILE B O 1
ATOM 2101 N N . ARG B 1 125 ? 13.195 -8.773 -7.938 1 92.62 125 ARG B N 1
ATOM 2102 C CA . ARG B 1 125 ? 12.68 -8.25 -6.676 1 92.62 125 ARG B CA 1
ATOM 2103 C C . ARG B 1 125 ? 13.812 -7.789 -5.77 1 92.62 125 ARG B C 1
ATOM 2105 O O . ARG B 1 125 ? 13.719 -6.738 -5.133 1 92.62 125 ARG B O 1
ATOM 2112 N N . THR B 1 126 ? 14.867 -8.594 -5.715 1 94.5 126 THR B N 1
ATOM 2113 C CA . THR B 1 126 ? 16.031 -8.266 -4.887 1 94.5 126 THR B CA 1
ATOM 2114 C C . THR B 1 126 ? 16.672 -6.969 -5.359 1 94.5 126 THR B C 1
ATOM 2116 O O . THR B 1 126 ? 16.953 -6.082 -4.551 1 94.5 126 THR B O 1
ATOM 2119 N N . ILE B 1 127 ? 16.891 -6.824 -6.586 1 96.06 127 ILE B N 1
ATOM 2120 C CA . ILE B 1 127 ? 17.547 -5.648 -7.16 1 96.06 127 ILE B CA 1
ATOM 2121 C C . ILE B 1 127 ? 16.688 -4.41 -6.891 1 96.06 127 ILE B C 1
ATOM 2123 O O . ILE B 1 127 ? 17.188 -3.398 -6.395 1 96.06 127 ILE B O 1
ATOM 2127 N N . LEU B 1 128 ? 15.422 -4.469 -7.191 1 96.75 128 LEU B N 1
ATOM 2128 C CA . LEU B 1 128 ? 14.531 -3.33 -7.004 1 96.75 128 LEU B CA 1
ATOM 2129 C C . LEU B 1 128 ? 14.453 -2.936 -5.531 1 96.75 128 LEU B C 1
ATOM 2131 O O . LEU B 1 128 ? 14.516 -1.75 -5.195 1 96.75 128 LEU B O 1
ATOM 2135 N N . THR B 1 129 ? 14.406 -3.916 -4.637 1 97.81 129 THR B N 1
ATOM 2136 C CA . THR B 1 129 ? 14.312 -3.652 -3.205 1 97.81 129 THR B CA 1
ATOM 2137 C C . THR B 1 129 ? 15.602 -3.014 -2.691 1 97.81 129 THR B C 1
ATOM 2139 O O . THR B 1 129 ? 15.562 -2.111 -1.854 1 97.81 129 THR B O 1
ATOM 2142 N N . LEU B 1 130 ? 16.703 -3.438 -3.207 1 97.81 130 LEU B N 1
ATOM 2143 C CA . LEU B 1 130 ? 17.984 -2.857 -2.805 1 97.81 130 LEU B CA 1
ATOM 2144 C C . LEU B 1 130 ? 18.078 -1.393 -3.223 1 97.81 130 LEU B C 1
ATOM 2146 O O . LEU B 1 130 ? 18.547 -0.552 -2.457 1 97.81 130 LEU B O 1
ATOM 2150 N N . VAL B 1 131 ? 17.609 -1.074 -4.387 1 98.38 131 VAL B N 1
ATOM 2151 C CA . VAL B 1 131 ? 17.641 0.305 -4.863 1 98.38 131 VAL B CA 1
ATOM 2152 C C . VAL B 1 131 ? 16.719 1.169 -3.994 1 98.38 131 VAL B C 1
ATOM 2154 O O . VAL B 1 131 ? 17.094 2.277 -3.602 1 98.38 131 VAL B O 1
ATOM 2157 N N . VAL B 1 132 ? 15.531 0.698 -3.682 1 98.75 132 VAL B N 1
ATOM 2158 C CA . VAL B 1 132 ? 14.594 1.41 -2.818 1 98.75 132 VAL B CA 1
ATOM 2159 C C . VAL B 1 132 ? 15.234 1.654 -1.453 1 98.75 132 VAL B C 1
ATOM 2161 O O . VAL B 1 132 ? 15.195 2.77 -0.93 1 98.75 132 VAL B O 1
ATOM 2164 N N . THR B 1 133 ? 15.867 0.616 -0.907 1 98.75 133 THR B N 1
ATOM 2165 C CA . THR B 1 133 ? 16.5 0.693 0.407 1 98.75 133 THR B CA 1
ATOM 2166 C C . THR B 1 133 ? 17.594 1.76 0.424 1 98.75 133 THR B C 1
ATOM 2168 O O . THR B 1 133 ? 17.594 2.641 1.287 1 98.75 133 THR B O 1
ATOM 2171 N N . PHE B 1 134 ? 18.422 1.742 -0.509 1 98.75 134 PHE B N 1
ATOM 2172 C CA . PHE B 1 134 ? 19.547 2.67 -0.529 1 98.75 134 PHE B CA 1
ATOM 2173 C C . PHE B 1 134 ? 19.078 4.086 -0.837 1 98.75 134 PHE B C 1
ATOM 2175 O O . PHE B 1 134 ? 19.656 5.059 -0.34 1 98.75 134 PHE B O 1
ATOM 2182 N N . SER B 1 135 ? 18.078 4.199 -1.669 1 98.88 135 SER B N 1
ATOM 2183 C CA . SER B 1 135 ? 17.516 5.516 -1.948 1 98.88 135 SER B CA 1
ATOM 2184 C C . SER B 1 135 ? 16.953 6.16 -0.685 1 98.88 135 SER B C 1
ATOM 2186 O O . SER B 1 135 ? 17.203 7.34 -0.421 1 98.88 135 SER B O 1
ATOM 2188 N N . LEU B 1 136 ? 16.188 5.41 0.089 1 98.81 136 LEU B N 1
ATOM 2189 C CA . LEU B 1 136 ? 15.633 5.922 1.338 1 98.81 136 LEU B CA 1
ATOM 2190 C C . LEU B 1 136 ? 16.734 6.301 2.312 1 98.81 136 LEU B C 1
ATOM 2192 O O . LEU B 1 136 ? 16.656 7.328 2.986 1 98.81 136 LEU B O 1
ATOM 2196 N N . VAL B 1 137 ? 17.781 5.496 2.391 1 98.81 137 VAL B N 1
ATOM 2197 C CA . VAL B 1 137 ? 18.922 5.781 3.254 1 98.81 137 VAL B CA 1
ATOM 2198 C C . VAL B 1 137 ? 19.609 7.074 2.805 1 98.81 137 VAL B C 1
ATOM 2200 O O . VAL B 1 137 ? 19.984 7.906 3.635 1 98.81 137 VAL B O 1
ATOM 2203 N N . ALA B 1 138 ? 19.781 7.191 1.524 1 98.75 138 ALA B N 1
ATOM 2204 C CA . ALA B 1 138 ? 20.391 8.414 1.001 1 98.75 138 ALA B CA 1
ATOM 2205 C C . ALA B 1 138 ? 19.578 9.641 1.392 1 98.75 138 ALA B C 1
ATOM 2207 O O . ALA B 1 138 ? 20.141 10.664 1.8 1 98.75 138 ALA B O 1
ATOM 2208 N N . THR B 1 139 ? 18.266 9.578 1.276 1 98.75 139 THR B N 1
ATOM 2209 C CA . THR B 1 139 ? 17.391 10.688 1.648 1 98.75 139 THR B CA 1
ATOM 2210 C C . THR B 1 139 ? 17.531 11 3.135 1 98.75 139 THR B C 1
ATOM 2212 O O . THR B 1 139 ? 17.641 12.172 3.523 1 98.75 139 THR B O 1
ATOM 2215 N N . LEU B 1 140 ? 17.562 10.008 3.953 1 98.38 140 LEU B N 1
ATOM 2216 C CA . LEU B 1 140 ? 17.703 10.188 5.395 1 98.38 140 LEU B CA 1
ATOM 2217 C C . LEU B 1 140 ? 19.062 10.789 5.738 1 98.38 140 LEU B C 1
ATOM 2219 O O . LEU B 1 140 ? 19.156 11.617 6.652 1 98.38 140 LEU B O 1
ATOM 2223 N N . THR B 1 141 ? 20.078 10.352 5.074 1 98.06 141 THR B N 1
ATOM 2224 C CA . THR B 1 141 ? 21.422 10.883 5.289 1 98.06 141 THR B CA 1
ATOM 2225 C C . THR B 1 141 ? 21.484 12.367 4.926 1 98.06 141 THR B C 1
ATOM 2227 O O . THR B 1 141 ? 22.125 13.156 5.625 1 98.06 141 THR B O 1
ATOM 2230 N N . LEU B 1 142 ? 20.844 12.719 3.828 1 97.81 142 LEU B N 1
ATOM 2231 C CA . LEU B 1 142 ? 20.812 14.117 3.412 1 97.81 142 LEU B CA 1
ATOM 2232 C C . LEU B 1 142 ? 20.094 14.977 4.453 1 97.81 142 LEU B C 1
ATOM 2234 O O . LEU B 1 142 ? 20.484 16.125 4.691 1 97.81 142 LEU B O 1
ATOM 2238 N N . LYS B 1 143 ? 19.047 14.461 5.031 1 97.44 143 LYS B N 1
ATOM 2239 C CA . LYS B 1 143 ? 18.359 15.164 6.105 1 97.44 143 LYS B CA 1
ATOM 2240 C C . LYS B 1 143 ? 19.297 15.414 7.285 1 97.44 143 LYS B C 1
ATOM 2242 O O . LYS B 1 143 ? 19.359 16.531 7.812 1 97.44 143 LYS B O 1
ATOM 2247 N N . GLU B 1 144 ? 20 14.359 7.664 1 96.56 144 GLU B N 1
ATOM 2248 C CA . GLU B 1 144 ? 20.906 14.461 8.797 1 96.56 144 GLU B CA 1
ATOM 2249 C C . GLU B 1 144 ? 22 15.484 8.539 1 96.56 144 GLU B C 1
ATOM 2251 O O . GLU B 1 144 ? 22.359 16.25 9.43 1 96.56 144 GLU B O 1
ATOM 2256 N N . LYS B 1 145 ? 22.562 15.5 7.414 1 94.19 145 LYS B N 1
ATOM 2257 C CA . LYS B 1 145 ? 23.594 16.453 7.043 1 94.19 145 LYS B CA 1
ATOM 2258 C C . LYS B 1 145 ? 23.078 17.891 7.109 1 94.19 145 LYS B C 1
ATOM 2260 O O . LYS B 1 145 ? 23.781 18.797 7.551 1 94.19 145 LYS B O 1
ATOM 2265 N N . ARG B 1 146 ? 21.891 18.109 6.652 1 91.62 146 ARG B N 1
ATOM 2266 C CA . ARG B 1 146 ? 21.297 19.438 6.664 1 91.62 146 ARG B CA 1
ATOM 2267 C C . ARG B 1 146 ? 21.062 19.906 8.094 1 91.62 146 ARG B C 1
ATOM 2269 O O . ARG B 1 146 ? 21.297 21.078 8.414 1 91.62 146 ARG B O 1
ATOM 2276 N N . VAL B 1 147 ? 20.5 19.047 8.906 1 90.06 147 VAL B N 1
ATOM 2277 C CA . VAL B 1 147 ? 20.234 19.375 10.305 1 90.06 147 VAL B CA 1
ATOM 2278 C C . VAL B 1 147 ? 21.547 19.75 10.992 1 90.06 147 VAL B C 1
ATOM 2280 O O . VAL B 1 147 ? 21.609 20.719 11.742 1 90.06 147 VAL B O 1
ATOM 2283 N N . LYS B 1 148 ? 22.641 19.094 10.766 1 91.5 148 LYS B N 1
ATOM 2284 C CA . LYS B 1 148 ? 23.953 19.375 11.336 1 91.5 148 LYS B CA 1
ATOM 2285 C C . LYS B 1 148 ? 24.516 20.688 10.828 1 91.5 148 LYS B C 1
ATOM 2287 O O . LYS B 1 148 ? 25.141 21.438 11.578 1 91.5 148 LYS B O 1
ATOM 2292 N N . ALA B 1 149 ? 24.297 21.031 9.586 1 90 149 ALA B N 1
ATOM 2293 C CA . ALA B 1 149 ? 24.781 22.266 8.992 1 90 149 ALA B CA 1
ATOM 2294 C C . ALA B 1 149 ? 24.062 23.484 9.602 1 90 149 ALA B C 1
ATOM 2296 O O . ALA B 1 149 ? 24.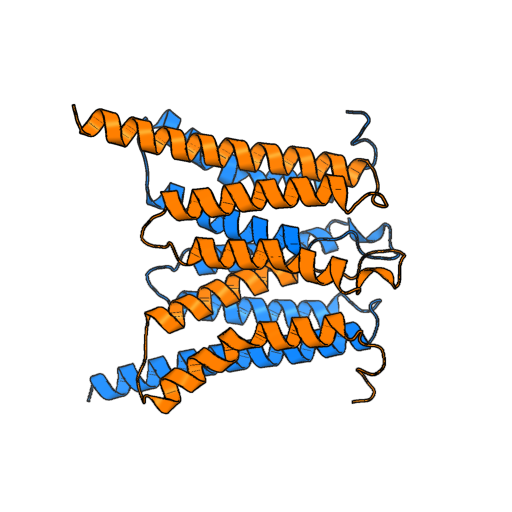656 24.547 9.773 1 90 149 ALA B O 1
ATOM 2297 N N . GLU B 1 150 ? 22.844 23.281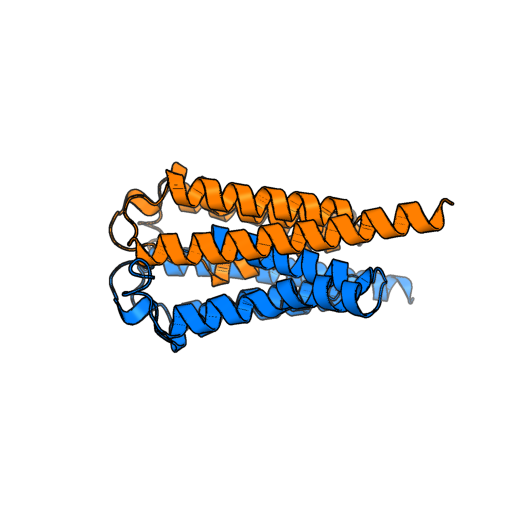 9.891 1 88.62 150 GLU B N 1
ATOM 2298 C CA . GLU B 1 150 ? 22.062 24.375 10.461 1 88.62 150 GLU B CA 1
ATOM 2299 C C . GLU B 1 150 ? 22.406 24.594 11.93 1 88.62 150 GLU B C 1
ATOM 2301 O O . GLU B 1 150 ? 22.172 25.672 12.484 1 88.62 150 GLU B O 1
ATOM 2306 N N . GLU B 1 151 ? 22.812 23.672 12.711 1 89.38 151 GLU B N 1
ATOM 2307 C CA . GLU B 1 151 ? 23.203 23.766 14.109 1 89.38 151 GLU B CA 1
ATOM 2308 C C . GLU B 1 151 ? 24.562 24.422 14.258 1 89.38 151 GLU B C 1
ATOM 2310 O O . GLU B 1 151 ? 24.922 24.891 15.344 1 89.38 151 GLU B O 1
ATOM 2315 N N . HIS B 1 152 ? 25.453 24.594 13.398 1 77.25 152 HIS B N 1
ATOM 2316 C CA . HIS B 1 152 ? 26.734 25.281 13.445 1 77.25 152 HIS B CA 1
ATOM 2317 C C . HIS B 1 152 ? 26.734 26.547 12.602 1 77.25 152 HIS B C 1
ATOM 2319 O O . HIS B 1 152 ? 27.391 27.531 12.945 1 77.25 152 HIS B O 1
#

pLDDT: mean 91.86, std 10.94, range [49.47, 98.94]

Sequence (304 aa):
MKALANVSKSALYLGFSGLLPFLGTPLLMSVTQSYLPEVAYAQMVYGASILSFLGGFALPEGSPAHTDWMNLSNSVVPSLLAWMALLCRDNIAEGALIVNRGVVLALHYDITLLPGYPSWFKAIRTILTLVVTFSLVATLTLKEKRVKAEEHMKALANVSKSALYLGFSGLLPFLGTPLLMSVTQSYLPEVAYAQMVYGASILSFLGGFALPEGSPAHTDWMNLSNSVVPSLLAWMALLCRDNIAEGALIVNRGVVLALHYDITLLPGYPSWFKAIRTILTLVVTFSLVATLTLKEKRVKAEEH

Foldseek 3Di:
DVVCPPPDPLCVVVVVVLCCLVVVLVVVCVVVVHHDVLSVQLSVQLVVLVVVLVVPDDDDPDDPCCSDNVNSVLSCVLSVLLSVLSSVVVPVLSSLVSNLVSLVVVLVCLVPPPPPDDPVVNVVSNVVSVVSNVVSVVVSVVVVVVVVVVVD/DVVCPPPDPLCVVVVVVLCCLVVVLVVVCVVVVHHDVLSVQLSVQLVVLVVVLVVPDDDDPDDPCCSDNVNSVLSCVLSVLLSVLSSVVVPVLSSLVSNLVSLVVVLVCLVPPPPPDDPVVNVVSNVVSVVSNVVSVVVSVVVVVVVVVVVD

Solvent-accessible surface area (backbone atoms only — not comparable to full-atom values): 15601 Å² total; per-residue (Å²): 114,77,56,49,69,77,52,44,68,42,52,52,53,52,55,58,57,65,39,45,60,42,55,46,43,40,51,51,28,60,74,65,71,48,76,54,67,68,54,52,42,54,39,36,47,40,45,19,23,48,32,5,18,57,24,27,45,46,67,49,42,88,50,86,65,57,50,31,57,70,52,48,54,58,27,46,47,29,23,53,37,19,32,56,19,60,70,29,71,93,38,54,69,60,17,36,50,40,28,42,53,35,44,51,50,52,50,53,44,52,73,70,70,42,75,84,52,58,64,27,60,53,46,53,51,48,52,54,47,50,52,48,44,52,30,53,49,49,39,52,50,49,44,53,54,50,56,55,59,70,74,106,114,78,55,48,67,78,52,44,67,42,51,52,52,54,54,58,58,65,40,47,60,42,54,47,44,40,51,51,28,59,73,67,72,47,75,54,68,70,55,53,42,54,39,36,48,41,45,21,23,49,32,4,19,56,25,26,45,46,67,49,41,85,56,83,66,59,50,30,57,68,51,48,55,58,27,46,46,30,22,52,37,18,32,56,19,60,70,30,72,91,38,52,69,61,16,34,49,40,29,42,51,34,43,51,47,51,50,52,43,52,73,70,69,40,76,86,54,58,64,28,59,54,48,53,52,49,51,54,48,50,51,49,44,50,30,54,48,48,39,52,51,49,45,51,52,51,56,55,59,71,74,106

Radius of gyration: 19.85 Å; Cα contacts (8 Å, |Δi|>4): 382; chains: 2; bounding box: 52×52×41 Å

Nearest PDB structures (foldseek):
  8h9q-assembly1_N  TM=3.459E-01  e=5.930E+00  Homo sapiens
  7khr-assembly1_b  TM=2.106E-01  e=2.491E+00  Bos taurus
  8h9q-assembly1_N  TM=3.460E-01  e=5.930E+00  Homo sapiens
  7khr-assembly1_b  TM=2.108E-01  e=2.491E+00  Bos taurus

Organism: Esox lucius (NCBI:txid8010)

InterPro domains:
  IPR021836 Protein of unknown function DUF3429 [PF11911] (8-140)
  IPR021836 Protein of unknown function DUF3429 [PTHR15887] (1-146)

Secondary structure (DSSP, 8-state):
-GGGTT--HHHHHHHHHTTHHHHHHHHHHHHHTS--HHHHHHHHHHHHHHHHHHHHB--BSS-GGGGSHHHHHHHHHHHHHHHHHHT-TT-HHHHHHHHHHHHHHHHHHHHHH-TTS-HHHHHHHHHHHHHHHHHHHHHHHHHHHHHHHHH-/-GGGTT--HHHHHHHHHTTHHHHHHHHHHHHHTS--HHHHHHHHHHHHHHHHHHHHB--BSS-GGGGSHHHHHHHHHHHHHHHHHHT-TT-HHHHHHHHHHHHHHHHHHHHHH-TTS-HHHHHHHHHHHHHHHHHHHHHHHHHHHHHHHHH-